Protein AF-A0A7S3UW12-F1 (afdb_monomer)

Structure (mmCIF, N/CA/C/O backbone):
data_AF-A0A7S3UW12-F1
#
_entry.id   AF-A0A7S3UW12-F1
#
loop_
_atom_site.group_PDB
_atom_site.id
_atom_site.type_symbol
_atom_site.label_atom_id
_atom_site.label_alt_id
_atom_site.label_comp_id
_atom_site.label_asym_id
_atom_site.label_entity_id
_atom_site.label_seq_id
_atom_site.pdbx_PDB_ins_code
_atom_site.Cartn_x
_atom_site.Cartn_y
_atom_site.Cartn_z
_atom_site.occupancy
_atom_site.B_iso_or_equiv
_atom_site.auth_seq_id
_atom_site.auth_comp_id
_atom_site.auth_asym_id
_atom_site.auth_atom_id
_atom_site.pdbx_PDB_model_num
ATOM 1 N N . GLY A 1 1 ? 36.133 -9.809 -24.811 1.00 42.53 1 GLY A N 1
ATOM 2 C CA . GLY A 1 1 ? 35.420 -9.015 -25.823 1.00 42.53 1 GLY A CA 1
ATOM 3 C C . GLY A 1 1 ? 34.680 -9.908 -26.794 1.00 42.53 1 GLY A C 1
ATOM 4 O O . GLY A 1 1 ? 35.172 -10.101 -27.887 1.00 42.53 1 GLY A O 1
ATOM 5 N N . ARG A 1 2 ? 33.533 -10.465 -26.384 1.00 48.28 2 ARG A N 1
ATOM 6 C CA . ARG A 1 2 ? 32.576 -11.161 -27.272 1.00 48.28 2 ARG A CA 1
ATOM 7 C C . ARG A 1 2 ? 31.128 -10.675 -27.101 1.00 48.28 2 ARG A C 1
ATOM 9 O O . ARG A 1 2 ? 30.309 -11.000 -27.936 1.00 48.28 2 ARG A O 1
ATOM 16 N N . GLY A 1 3 ? 30.831 -9.891 -26.055 1.00 45.75 3 GLY A N 1
ATOM 17 C CA . GLY A 1 3 ? 29.482 -9.360 -25.806 1.00 45.75 3 GLY A CA 1
ATOM 18 C C . GLY A 1 3 ? 29.145 -8.074 -26.568 1.00 45.75 3 GLY A C 1
ATOM 19 O O . GLY A 1 3 ? 27.979 -7.806 -26.794 1.00 45.75 3 GLY A O 1
ATOM 20 N N . GLY A 1 4 ? 30.145 -7.304 -27.020 1.00 52.47 4 GLY A N 1
ATOM 21 C CA . GLY A 1 4 ? 29.897 -5.999 -27.652 1.00 52.47 4 GLY A CA 1
ATOM 22 C C . GLY A 1 4 ? 29.316 -6.063 -29.069 1.00 52.47 4 GLY A C 1
ATOM 23 O O . GLY A 1 4 ? 28.655 -5.121 -29.485 1.00 52.47 4 GLY A O 1
ATOM 24 N N . GLU A 1 5 ? 29.542 -7.153 -29.808 1.00 55.59 5 GLU A N 1
ATOM 25 C CA . GLU A 1 5 ? 29.021 -7.312 -31.178 1.00 55.59 5 GLU A CA 1
ATOM 26 C C . GLU A 1 5 ? 27.581 -7.856 -31.186 1.00 55.59 5 GLU A C 1
ATOM 28 O O . GLU A 1 5 ? 26.768 -7.402 -31.986 1.00 55.59 5 GLU A O 1
ATOM 33 N N . GLU A 1 6 ? 27.227 -8.756 -30.255 1.00 57.94 6 GLU A N 1
ATOM 34 C CA . GLU A 1 6 ? 25.835 -9.203 -30.059 1.00 57.94 6 GLU A CA 1
ATOM 35 C C . GLU A 1 6 ? 24.949 -8.084 -29.493 1.00 57.94 6 GLU A C 1
ATOM 37 O O . GLU A 1 6 ? 23.829 -7.893 -29.963 1.00 57.94 6 GLU A O 1
ATOM 42 N N . GLU A 1 7 ? 25.448 -7.305 -28.526 1.00 58.41 7 GLU A N 1
ATOM 43 C CA . GLU A 1 7 ? 24.714 -6.160 -27.969 1.00 58.41 7 GLU A CA 1
ATOM 44 C C . GLU A 1 7 ? 24.444 -5.077 -29.021 1.00 58.41 7 GLU A C 1
ATOM 46 O O . GLU A 1 7 ? 23.367 -4.482 -29.018 1.00 58.41 7 GLU A O 1
ATOM 51 N N . ALA A 1 8 ? 25.387 -4.845 -29.942 1.00 62.19 8 ALA A N 1
ATOM 52 C CA . ALA A 1 8 ? 25.225 -3.871 -31.017 1.00 62.19 8 ALA A CA 1
ATOM 53 C C . ALA A 1 8 ? 24.132 -4.283 -32.019 1.00 62.19 8 ALA A C 1
ATOM 55 O O . ALA A 1 8 ? 23.309 -3.447 -32.383 1.00 62.19 8 ALA A O 1
ATOM 56 N N . GLY A 1 9 ? 24.077 -5.565 -32.405 1.00 66.25 9 GLY A N 1
ATOM 57 C CA . GLY A 1 9 ? 23.065 -6.070 -33.341 1.00 66.25 9 GLY A CA 1
ATOM 58 C C . GLY A 1 9 ? 21.638 -6.011 -32.784 1.00 66.25 9 GLY A C 1
ATOM 59 O O . GLY A 1 9 ? 20.718 -5.604 -33.487 1.00 66.25 9 GLY A O 1
ATOM 60 N N . VAL A 1 10 ? 21.457 -6.336 -31.497 1.00 67.44 10 VAL A N 1
ATOM 61 C CA . VAL A 1 10 ? 20.150 -6.229 -30.817 1.00 67.44 10 VAL A CA 1
ATOM 62 C C . VAL A 1 10 ? 19.711 -4.771 -30.682 1.00 67.44 10 VAL A C 1
ATOM 64 O O . VAL A 1 10 ? 18.522 -4.467 -30.802 1.00 67.44 10 VAL A O 1
ATOM 67 N N . LEU A 1 11 ? 20.660 -3.860 -30.438 1.00 70.88 11 LEU A N 1
ATOM 68 C CA . LEU A 1 11 ? 20.359 -2.435 -30.393 1.00 70.88 11 LEU A CA 1
ATOM 69 C C . LEU A 1 11 ? 19.885 -1.938 -31.757 1.00 70.88 11 LEU A C 1
ATOM 71 O O . LEU A 1 11 ? 18.900 -1.217 -31.811 1.00 70.88 11 LEU A O 1
ATOM 75 N N . GLU A 1 12 ? 20.568 -2.320 -32.836 1.00 73.31 12 GLU A N 1
ATOM 76 C CA . GLU A 1 12 ? 20.255 -1.871 -34.194 1.00 73.31 12 GLU A CA 1
ATOM 77 C C .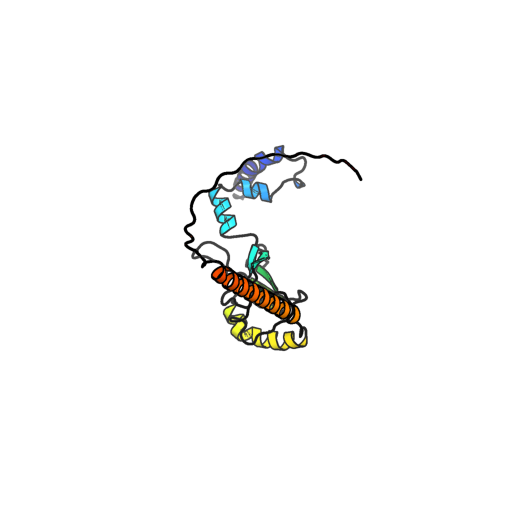 GLU A 1 12 ? 18.865 -2.358 -34.630 1.00 73.31 12 GLU A C 1
ATOM 79 O O . GLU A 1 12 ? 18.018 -1.536 -34.971 1.00 73.31 12 GLU A O 1
ATOM 84 N N . GLU A 1 13 ? 18.565 -3.651 -34.464 1.00 75.88 13 GLU A N 1
ATOM 85 C CA . GLU A 1 13 ? 17.272 -4.246 -34.840 1.00 75.88 13 GLU A CA 1
ATOM 86 C C . GLU A 1 13 ? 16.077 -3.626 -34.092 1.00 75.88 13 GLU A C 1
ATOM 88 O O . GLU A 1 13 ? 14.988 -3.461 -34.649 1.00 75.88 13 GLU A O 1
ATOM 93 N N . TRP A 1 14 ? 16.265 -3.251 -32.826 1.00 77.94 14 TRP A N 1
ATOM 94 C CA . TRP A 1 14 ? 15.184 -2.713 -32.004 1.00 77.94 14 TRP A CA 1
ATOM 95 C C . TRP A 1 14 ? 15.072 -1.185 -32.036 1.00 77.94 14 TRP A C 1
ATOM 97 O O . TRP A 1 14 ? 13.973 -0.648 -31.893 1.00 77.94 14 TRP A O 1
ATOM 107 N N . LEU A 1 15 ? 16.184 -0.471 -32.217 1.00 81.75 15 LEU A N 1
ATOM 108 C CA . LEU A 1 15 ? 16.232 0.992 -32.221 1.00 81.75 15 LEU A CA 1
ATO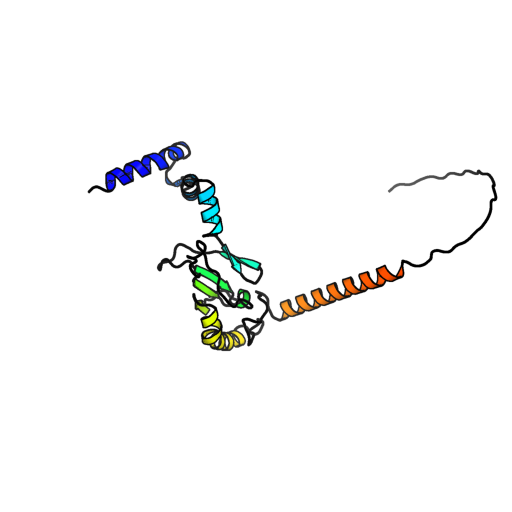M 109 C C . LEU A 1 15 ? 15.913 1.574 -33.603 1.00 81.75 15 LEU A C 1
ATOM 111 O O . LEU A 1 15 ? 15.241 2.604 -33.680 1.00 81.75 15 LEU A O 1
ATOM 115 N N . GLU A 1 16 ? 16.356 0.923 -34.684 1.00 82.44 16 GLU A N 1
ATOM 116 C CA . GLU A 1 16 ? 16.214 1.404 -36.067 1.00 82.44 16 GLU A CA 1
ATOM 117 C C . GLU A 1 16 ? 14.771 1.805 -36.442 1.00 82.44 16 GLU A C 1
ATOM 119 O O . GLU A 1 16 ? 14.597 2.910 -36.973 1.00 82.44 16 GLU A O 1
ATOM 124 N N . PRO A 1 17 ? 13.713 1.037 -36.088 1.00 83.94 17 PRO A N 1
ATOM 125 C CA . PRO A 1 17 ? 12.330 1.414 -36.395 1.00 83.94 17 PRO A CA 1
ATOM 126 C C . PRO A 1 17 ? 11.880 2.740 -35.764 1.00 83.94 17 PRO A C 1
ATOM 128 O O . PRO A 1 17 ? 10.952 3.382 -36.259 1.00 83.94 17 PRO A O 1
ATOM 131 N N . TRP A 1 18 ? 12.528 3.164 -34.678 1.00 83.62 18 TRP A N 1
ATOM 132 C CA . TRP A 1 18 ? 12.151 4.351 -33.910 1.00 83.62 18 TRP A CA 1
ATOM 133 C C . TRP A 1 18 ? 12.977 5.581 -34.280 1.00 83.62 18 TRP A C 1
ATOM 135 O O . TRP A 1 18 ? 12.477 6.701 -34.164 1.00 83.62 18 TRP A O 1
ATOM 145 N N . LEU A 1 19 ? 14.197 5.407 -34.800 1.00 84.88 19 LEU A N 1
ATOM 146 C CA . LEU A 1 19 ? 15.073 6.523 -35.184 1.00 84.88 19 LEU A CA 1
ATOM 147 C C . LEU A 1 19 ? 14.463 7.416 -36.269 1.00 84.88 19 LEU A C 1
ATOM 149 O O . LEU A 1 19 ? 14.648 8.630 -36.233 1.00 84.88 19 LEU A O 1
ATOM 153 N N . GLY A 1 20 ? 13.682 6.849 -37.194 1.00 83.75 20 GLY A N 1
ATOM 154 C CA . GLY A 1 20 ? 12.977 7.619 -38.226 1.00 83.75 20 GLY A CA 1
ATOM 155 C C . GLY A 1 20 ? 11.837 8.501 -37.697 1.00 83.75 20 GLY A C 1
ATOM 156 O O . GLY A 1 20 ? 11.331 9.346 -38.435 1.00 83.75 20 GLY A O 1
ATOM 157 N N . THR A 1 21 ? 11.421 8.321 -36.439 1.00 83.56 21 THR A N 1
ATOM 158 C CA . THR A 1 21 ? 10.274 9.029 -35.843 1.00 83.56 21 THR A CA 1
ATOM 159 C C . THR A 1 21 ? 10.670 10.280 -35.053 1.00 83.56 21 THR A C 1
ATOM 161 O O . THR A 1 21 ? 9.808 11.102 -34.737 1.00 83.56 21 THR A O 1
ATOM 164 N N . VAL A 1 22 ? 11.964 10.467 -34.770 1.00 87.94 22 VAL A N 1
ATOM 165 C CA . VAL A 1 22 ? 12.480 11.522 -33.886 1.00 87.94 22 VAL A CA 1
ATOM 166 C C . VAL A 1 22 ? 13.574 12.357 -34.550 1.00 87.94 22 VAL A C 1
ATOM 168 O O . VAL A 1 22 ? 14.219 11.932 -35.502 1.00 87.94 22 VAL A O 1
ATOM 171 N N . LYS A 1 23 ? 13.793 13.580 -34.047 1.00 86.56 23 LYS A N 1
ATOM 172 C CA . LYS A 1 23 ? 14.859 14.480 -34.531 1.00 86.56 23 LYS A CA 1
ATOM 173 C C . LYS A 1 23 ? 16.118 14.425 -33.668 1.00 86.56 23 LYS A C 1
ATOM 175 O O . LYS A 1 23 ? 17.198 14.746 -34.159 1.00 86.56 23 LYS A O 1
ATOM 180 N N . ALA A 1 24 ? 15.985 14.023 -32.406 1.00 87.50 24 ALA A N 1
ATOM 181 C CA . ALA A 1 24 ? 17.090 13.790 -31.489 1.00 87.50 24 ALA A CA 1
ATOM 182 C C . ALA A 1 24 ? 16.854 12.517 -30.661 1.00 87.50 24 ALA A C 1
ATOM 184 O O . ALA A 1 24 ? 15.720 12.164 -30.356 1.00 87.50 24 ALA A O 1
ATOM 185 N N . LEU A 1 25 ? 17.938 11.859 -30.230 1.00 85.31 25 LEU A N 1
ATOM 186 C CA . LEU A 1 25 ? 17.881 10.673 -29.357 1.00 85.31 25 LEU A CA 1
ATOM 187 C C . LEU A 1 25 ? 17.144 10.932 -28.034 1.00 85.31 25 LEU A C 1
ATOM 189 O O . LEU A 1 25 ? 16.511 10.032 -27.496 1.00 85.31 25 LEU A O 1
ATOM 193 N N . ALA A 1 26 ? 17.214 12.159 -27.515 1.00 87.50 26 ALA A N 1
ATOM 194 C CA . ALA A 1 26 ? 16.517 12.548 -26.291 1.00 87.50 26 ALA A CA 1
ATOM 195 C C . ALA A 1 26 ? 14.984 12.578 -26.445 1.00 87.50 26 ALA A C 1
ATOM 197 O O . ALA A 1 26 ? 14.285 12.572 -25.435 1.00 87.50 26 ALA A O 1
ATOM 198 N N . ASP A 1 27 ? 14.474 12.599 -27.681 1.00 87.94 27 ASP A N 1
ATOM 199 C CA . ASP A 1 27 ? 13.037 12.623 -27.971 1.00 87.94 27 ASP A CA 1
ATOM 200 C C . ASP A 1 27 ? 12.429 11.208 -28.045 1.00 87.94 27 ASP A C 1
ATOM 202 O O . ASP A 1 27 ? 11.228 11.070 -28.271 1.00 87.94 27 ASP A O 1
ATOM 206 N N . LEU A 1 28 ? 13.238 10.152 -27.887 1.00 88.06 28 LEU A N 1
ATOM 207 C CA . LEU A 1 28 ? 12.760 8.770 -27.923 1.00 88.06 28 LEU A CA 1
ATOM 208 C C . LEU A 1 28 ? 11.876 8.459 -26.707 1.00 88.06 28 LEU A C 1
ATOM 210 O O . LEU A 1 28 ? 12.303 8.582 -25.555 1.00 88.06 28 LEU A O 1
ATOM 214 N N . ASP A 1 29 ? 10.663 7.971 -26.968 1.00 87.50 29 ASP A N 1
ATOM 215 C CA . ASP A 1 29 ? 9.777 7.424 -25.939 1.00 87.50 29 ASP A CA 1
ATOM 216 C C . ASP A 1 29 ? 10.221 6.000 -25.580 1.00 87.50 29 ASP A C 1
ATOM 218 O O . ASP A 1 29 ? 9.692 5.003 -26.073 1.00 87.50 29 ASP A O 1
ATOM 222 N N . ILE A 1 30 ? 11.247 5.910 -24.730 1.00 86.06 30 ILE A N 1
ATOM 223 C CA . ILE A 1 30 ? 11.802 4.629 -24.286 1.00 86.06 30 ILE A CA 1
ATOM 224 C C . ILE A 1 30 ? 10.717 3.712 -23.689 1.00 86.06 30 ILE A C 1
ATOM 226 O O . ILE A 1 30 ? 10.688 2.543 -24.067 1.00 86.06 30 ILE A O 1
ATOM 230 N N . PRO A 1 31 ? 9.804 4.167 -22.804 1.00 85.31 31 PRO A N 1
ATOM 231 C CA . PRO A 1 31 ? 8.704 3.327 -22.331 1.00 85.31 31 PRO A CA 1
ATOM 232 C C . PRO A 1 31 ? 7.875 2.687 -23.450 1.00 85.31 31 PRO A C 1
ATOM 234 O O . PRO A 1 31 ? 7.600 1.487 -23.376 1.00 85.31 31 PRO A O 1
ATOM 23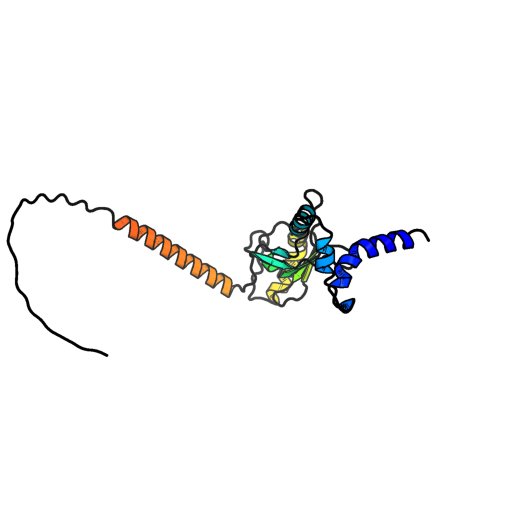7 N N . GLU A 1 32 ? 7.502 3.451 -24.477 1.00 84.94 32 GLU A N 1
ATOM 238 C CA . GLU A 1 32 ? 6.709 2.927 -25.591 1.00 84.94 32 GLU A CA 1
ATOM 239 C C . GLU A 1 32 ? 7.529 1.992 -26.493 1.00 84.94 32 GLU A C 1
ATOM 241 O O . GLU A 1 32 ? 7.030 0.955 -26.927 1.00 84.94 32 GLU A O 1
ATOM 246 N N . MET A 1 33 ? 8.820 2.272 -26.683 1.00 86.62 33 MET A N 1
ATOM 247 C CA . MET A 1 33 ? 9.747 1.364 -27.370 1.00 86.62 33 MET A CA 1
ATOM 248 C C . MET A 1 33 ? 9.885 0.017 -26.654 1.00 86.62 33 MET A C 1
ATOM 250 O O . MET A 1 33 ? 9.802 -1.044 -27.280 1.00 86.62 33 MET A O 1
ATOM 254 N N . LEU A 1 34 ? 10.061 0.062 -25.328 1.00 85.31 34 LEU A N 1
ATOM 255 C CA . LEU A 1 34 ? 10.132 -1.115 -24.463 1.00 85.31 34 LEU A CA 1
ATOM 256 C C . LEU A 1 34 ? 8.838 -1.927 -24.530 1.00 85.31 34 LEU A C 1
ATOM 258 O O . LEU A 1 34 ? 8.860 -3.152 -24.627 1.00 85.31 34 LEU A O 1
ATOM 262 N N . ALA A 1 35 ? 7.706 -1.232 -24.505 1.00 84.19 35 ALA A N 1
ATOM 263 C CA . ALA A 1 35 ? 6.390 -1.825 -24.652 1.00 84.19 35 ALA A CA 1
ATOM 264 C C . ALA A 1 35 ? 6.173 -2.472 -26.026 1.00 84.19 35 ALA A C 1
ATOM 266 O O . ALA A 1 35 ? 5.599 -3.559 -26.086 1.00 84.19 35 ALA A O 1
ATOM 267 N N . GLY A 1 36 ? 6.620 -1.825 -27.105 1.00 83.94 36 GLY A N 1
ATOM 268 C CA . GLY A 1 36 ? 6.479 -2.303 -28.480 1.00 83.94 36 GLY A CA 1
ATOM 269 C C . GLY A 1 36 ? 7.279 -3.573 -28.781 1.00 83.94 36 GLY A C 1
ATOM 270 O O . GLY A 1 36 ? 6.908 -4.322 -29.680 1.00 83.94 36 GLY A O 1
ATOM 271 N N . ALA A 1 37 ? 8.323 -3.863 -27.998 1.00 85.75 37 ALA A N 1
ATOM 272 C CA . ALA A 1 37 ? 9.062 -5.126 -28.081 1.00 85.75 37 ALA A CA 1
ATOM 273 C C . ALA A 1 37 ? 8.297 -6.331 -27.520 1.00 85.75 37 ALA A C 1
ATOM 275 O O . ALA A 1 37 ? 8.676 -7.477 -27.761 1.00 85.75 37 ALA A O 1
ATOM 276 N N . LEU A 1 38 ? 7.250 -6.094 -26.728 1.00 87.75 38 LEU A N 1
ATOM 277 C CA . LEU A 1 38 ? 6.480 -7.157 -26.101 1.00 87.75 38 LEU A CA 1
ATOM 278 C C . LEU A 1 38 ? 5.344 -7.604 -27.019 1.00 87.75 38 LEU A C 1
ATOM 280 O O . LEU A 1 38 ? 4.557 -6.800 -27.518 1.00 87.75 38 LEU A O 1
ATOM 284 N N . LEU A 1 39 ? 5.172 -8.919 -27.148 1.00 91.25 39 LEU A N 1
ATOM 285 C CA . LEU A 1 39 ? 3.967 -9.483 -27.746 1.00 91.25 39 LEU A CA 1
ATOM 286 C C . LEU A 1 39 ? 2.728 -9.061 -26.929 1.00 91.25 39 LEU A C 1
ATOM 288 O O . LEU A 1 39 ? 2.818 -8.922 -25.703 1.00 91.25 39 LEU A O 1
ATOM 292 N N . PRO A 1 40 ? 1.534 -8.945 -27.543 1.00 89.88 40 PRO A N 1
ATOM 293 C CA . PRO A 1 40 ? 0.324 -8.520 -26.835 1.00 89.88 40 PRO A CA 1
ATOM 294 C C . PRO A 1 40 ? 0.016 -9.327 -25.561 1.00 89.88 40 PRO A C 1
ATOM 296 O O . PRO A 1 40 ? -0.446 -8.768 -24.565 1.00 89.88 40 PRO A O 1
ATOM 299 N N . ASP A 1 41 ? 0.297 -10.634 -25.560 1.00 93.00 41 ASP A N 1
ATOM 300 C CA . ASP A 1 41 ? 0.161 -11.488 -24.373 1.00 93.00 41 ASP A CA 1
ATOM 301 C C . ASP A 1 41 ? 1.195 -11.183 -23.286 1.00 93.00 41 ASP A C 1
ATOM 303 O O . ASP A 1 41 ? 0.854 -11.171 -22.102 1.00 93.00 41 ASP A O 1
ATOM 307 N N . GLN A 1 42 ? 2.442 -10.896 -23.667 1.00 92.88 42 GLN A N 1
ATOM 308 C CA . GLN A 1 42 ? 3.498 -10.508 -22.729 1.00 92.88 42 GLN A CA 1
ATOM 309 C C . GLN A 1 42 ? 3.174 -9.164 -22.078 1.00 92.88 42 GLN A C 1
ATOM 311 O O . GLN A 1 42 ? 3.321 -9.029 -20.865 1.00 92.88 42 GLN A O 1
ATOM 316 N N . ARG A 1 43 ? 2.648 -8.205 -22.849 1.00 91.38 43 ARG A N 1
ATOM 317 C CA . ARG A 1 43 ? 2.208 -6.911 -22.320 1.00 91.38 43 ARG A CA 1
ATOM 318 C C . ARG A 1 43 ? 1.070 -7.067 -21.312 1.00 91.38 43 ARG A C 1
ATOM 320 O O . ARG A 1 43 ? 1.188 -6.598 -20.185 1.00 91.38 43 ARG A O 1
ATOM 327 N N . ARG A 1 44 ? 0.012 -7.811 -21.664 1.00 92.19 44 ARG A N 1
ATOM 328 C CA . ARG A 1 44 ? -1.099 -8.108 -20.735 1.00 92.19 44 ARG A CA 1
ATOM 329 C C . ARG A 1 44 ? -0.623 -8.809 -19.468 1.00 92.19 44 ARG A C 1
ATOM 331 O O . ARG A 1 44 ? -1.132 -8.549 -18.379 1.00 92.19 44 ARG A O 1
ATOM 338 N N . ARG A 1 45 ? 0.331 -9.729 -19.613 1.00 93.62 45 ARG A N 1
ATOM 339 C CA . ARG A 1 45 ? 0.928 -10.444 -18.491 1.00 93.62 45 ARG A CA 1
ATOM 340 C C . ARG A 1 45 ? 1.697 -9.493 -17.574 1.00 93.62 45 ARG A C 1
ATOM 342 O O . ARG A 1 45 ? 1.482 -9.553 -16.368 1.00 93.62 45 ARG A O 1
ATOM 349 N N . LEU A 1 46 ? 2.527 -8.615 -18.136 1.00 92.38 46 LEU A N 1
ATOM 350 C CA . LEU A 1 46 ? 3.275 -7.600 -17.396 1.00 92.38 46 LEU A CA 1
ATOM 351 C C . LEU A 1 46 ? 2.332 -6.668 -16.630 1.00 92.38 46 LEU A C 1
ATOM 353 O O . LEU A 1 46 ? 2.495 -6.507 -15.427 1.00 92.38 46 LEU A O 1
ATOM 357 N N . ASP A 1 47 ? 1.303 -6.137 -17.292 1.00 91.62 47 ASP A N 1
ATOM 358 C CA . ASP A 1 47 ? 0.347 -5.213 -16.672 1.00 91.62 47 ASP A CA 1
ATOM 359 C C . ASP A 1 47 ? -0.420 -5.865 -15.504 1.00 91.62 47 ASP A C 1
ATOM 361 O O . ASP A 1 47 ? -0.762 -5.201 -14.523 1.00 91.62 47 ASP A O 1
ATOM 365 N N . ARG A 1 48 ? -0.685 -7.176 -15.596 1.00 93.62 48 ARG A N 1
ATOM 366 C CA . ARG A 1 48 ? -1.359 -7.954 -14.548 1.00 93.62 48 ARG A CA 1
ATOM 367 C C . ARG A 1 48 ? -0.430 -8.316 -13.391 1.00 93.62 48 ARG A C 1
ATOM 369 O O . ARG A 1 48 ? -0.842 -8.229 -12.239 1.00 93.62 48 ARG A O 1
ATOM 376 N N . GLU A 1 49 ? 0.771 -8.801 -13.692 1.00 94.81 49 GLU A N 1
ATOM 377 C CA . GLU A 1 49 ? 1.704 -9.344 -12.695 1.00 94.81 49 GLU A CA 1
ATOM 378 C C . GLU A 1 49 ? 2.508 -8.233 -12.013 1.00 94.81 49 GLU A C 1
ATOM 380 O O . GLU A 1 49 ? 2.762 -8.312 -10.815 1.00 94.81 49 GLU A O 1
ATOM 385 N N . PHE A 1 50 ? 2.839 -7.163 -12.733 1.00 94.94 50 PHE A N 1
ATOM 386 C CA . PHE A 1 50 ? 3.627 -6.032 -12.245 1.00 94.94 50 PHE A CA 1
ATOM 387 C C . PHE A 1 50 ? 2.887 -4.710 -12.494 1.00 94.94 50 PHE A C 1
ATOM 389 O O . PHE A 1 50 ? 3.353 -3.850 -13.245 1.00 94.94 50 PHE A O 1
ATOM 396 N N . PRO A 1 51 ? 1.716 -4.513 -11.862 1.00 95.12 51 PRO A N 1
ATOM 397 C CA . PRO A 1 51 ? 0.910 -3.328 -12.096 1.00 95.12 51 PRO A CA 1
ATOM 398 C C . PRO A 1 51 ? 1.619 -2.062 -11.583 1.00 95.12 51 PRO A C 1
ATOM 400 O O . PRO A 1 51 ? 2.312 -2.100 -10.562 1.00 95.12 51 PRO A O 1
ATOM 403 N N . PRO A 1 52 ? 1.387 -0.890 -12.197 1.00 95.19 52 PRO A N 1
ATOM 404 C CA . PRO A 1 52 ? 1.974 0.375 -11.739 1.00 95.19 52 PRO A CA 1
ATOM 405 C C . PRO A 1 52 ? 1.428 0.834 -10.375 1.00 95.19 52 PRO A C 1
ATOM 407 O O . PRO A 1 52 ? 1.996 1.711 -9.726 1.00 95.19 52 PRO A O 1
ATOM 410 N N . SER A 1 53 ? 0.300 0.271 -9.932 1.00 96.69 53 SER A N 1
ATOM 411 C CA . SER A 1 53 ? -0.297 0.537 -8.623 1.00 96.69 53 SER A CA 1
ATOM 412 C C . SER A 1 53 ? -1.025 -0.689 -8.086 1.00 96.69 53 SER A C 1
ATOM 414 O O . SER A 1 53 ? -1.593 -1.460 -8.859 1.00 96.69 53 SER A O 1
ATOM 416 N N . VAL A 1 54 ? -1.070 -0.819 -6.763 1.00 95.69 54 VAL A N 1
ATOM 417 C CA . VAL A 1 54 ? -1.893 -1.807 -6.054 1.00 95.69 54 VAL A CA 1
ATOM 418 C C . VAL A 1 54 ? -3.072 -1.129 -5.369 1.00 95.69 54 VAL A C 1
ATOM 420 O O . VAL A 1 54 ? -3.008 0.053 -5.028 1.00 95.69 54 VAL A O 1
ATOM 423 N N . ALA A 1 55 ? -4.161 -1.865 -5.171 1.00 94.88 55 ALA A N 1
ATOM 424 C CA . ALA A 1 55 ? -5.283 -1.381 -4.380 1.00 94.88 55 ALA A CA 1
ATOM 425 C C . ALA A 1 55 ? -4.971 -1.541 -2.886 1.00 94.88 55 ALA A C 1
ATOM 427 O O . ALA A 1 55 ? -4.616 -2.627 -2.430 1.00 94.88 55 ALA A O 1
ATOM 428 N N . ALA A 1 56 ? -5.112 -0.460 -2.127 1.00 95.38 56 ALA A N 1
ATOM 429 C CA . ALA A 1 56 ? -5.209 -0.526 -0.680 1.00 95.38 56 ALA A CA 1
ATOM 430 C C . ALA A 1 56 ? -6.641 -0.923 -0.264 1.00 95.38 56 ALA A C 1
ATOM 432 O O . ALA A 1 56 ? -7.584 -0.691 -1.028 1.00 95.38 56 ALA A O 1
ATOM 433 N N . PRO A 1 57 ? -6.828 -1.482 0.944 1.00 95.31 57 PRO A N 1
ATOM 434 C CA . PRO A 1 57 ? -8.149 -1.859 1.456 1.00 95.31 57 PRO A CA 1
ATOM 435 C C . PRO A 1 57 ? -9.180 -0.722 1.484 1.00 95.31 57 PRO A C 1
ATOM 437 O O . PRO A 1 57 ? -10.374 -0.981 1.376 1.00 95.31 57 PRO A O 1
ATOM 440 N N . ASP A 1 58 ? -8.743 0.541 1.561 1.00 93.19 58 ASP A N 1
ATOM 441 C CA . ASP A 1 58 ? -9.620 1.717 1.443 1.00 93.19 58 ASP A CA 1
ATOM 442 C C . ASP A 1 58 ? -10.081 2.014 -0.001 1.00 93.19 58 ASP A C 1
ATOM 444 O O . ASP A 1 58 ? -10.632 3.080 -0.272 1.00 93.19 58 ASP A O 1
ATOM 448 N N . GLY A 1 59 ? -9.823 1.104 -0.946 1.00 93.12 59 GLY A N 1
ATOM 449 C CA . GLY A 1 59 ? -10.176 1.218 -2.363 1.00 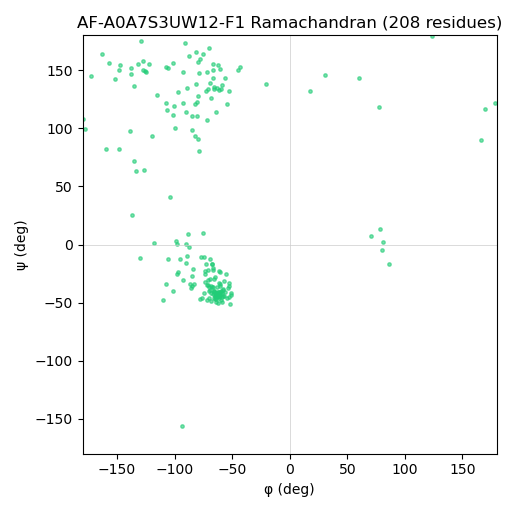93.12 59 GLY A CA 1
ATOM 450 C C . GLY A 1 59 ? -9.205 2.066 -3.181 1.00 93.12 59 GLY A C 1
ATOM 451 O O . GLY A 1 59 ? -9.406 2.286 -4.376 1.00 93.12 59 GLY A O 1
ATOM 452 N N . ALA A 1 60 ? -8.142 2.570 -2.566 1.00 93.69 60 ALA A N 1
ATOM 453 C CA . ALA A 1 60 ? -7.296 3.537 -3.223 1.00 93.69 60 ALA A CA 1
ATOM 454 C C . ALA A 1 60 ? -6.120 2.920 -3.960 1.00 93.69 60 ALA A C 1
ATOM 456 O O . ALA A 1 60 ? -5.530 1.940 -3.519 1.00 93.69 60 ALA A O 1
ATOM 457 N N . ARG A 1 61 ? -5.712 3.566 -5.050 1.00 96.19 61 ARG A N 1
ATOM 458 C CA . ARG A 1 61 ? -4.543 3.139 -5.816 1.00 96.19 61 ARG A CA 1
ATOM 459 C C . ARG A 1 61 ? -3.273 3.673 -5.167 1.00 96.19 61 ARG A C 1
ATOM 461 O O . ARG A 1 61 ? -3.112 4.882 -5.008 1.00 96.19 61 ARG A O 1
ATOM 468 N N . VAL A 1 62 ? -2.386 2.763 -4.794 1.00 96.12 62 VAL A N 1
ATOM 469 C CA . VAL A 1 62 ? -1.074 3.050 -4.223 1.00 96.12 62 VAL A CA 1
ATOM 470 C C . VAL A 1 62 ? -0.020 2.750 -5.287 1.00 96.12 62 VAL A C 1
ATOM 472 O O . VAL A 1 62 ? 0.093 1.593 -5.695 1.00 96.12 62 VAL A O 1
ATOM 475 N N . PRO A 1 63 ? 0.734 3.756 -5.767 1.00 96.81 63 PRO A N 1
ATOM 476 C CA . PRO A 1 63 ? 1.791 3.542 -6.748 1.00 96.81 63 PRO A CA 1
ATOM 477 C C . PRO A 1 63 ? 2.852 2.565 -6.238 1.00 96.81 63 PRO A C 1
ATOM 479 O O . PRO A 1 63 ? 3.292 2.667 -5.089 1.00 96.81 63 PRO A O 1
ATOM 482 N N . VAL A 1 64 ? 3.278 1.652 -7.110 1.00 97.06 64 VAL A N 1
ATOM 483 C CA . VAL A 1 64 ? 4.377 0.723 -6.842 1.00 97.06 64 VAL A CA 1
ATOM 484 C C . VAL A 1 64 ? 5.654 1.285 -7.448 1.00 97.06 64 VAL A C 1
ATOM 486 O O . VAL A 1 64 ? 5.692 1.690 -8.608 1.00 97.06 64 VAL A O 1
ATOM 489 N N . ARG A 1 65 ? 6.721 1.301 -6.656 1.00 95.62 65 ARG A N 1
ATOM 490 C CA . ARG A 1 65 ? 8.070 1.630 -7.098 1.00 95.62 65 ARG A CA 1
ATOM 491 C C . ARG A 1 65 ? 8.857 0.340 -7.263 1.00 95.62 65 ARG A C 1
ATOM 493 O O . ARG A 1 65 ? 9.177 -0.305 -6.271 1.00 95.62 65 ARG A O 1
ATOM 500 N N . TYR A 1 66 ? 9.175 0.000 -8.506 1.00 93.19 66 TYR A N 1
ATOM 501 C CA . TYR A 1 66 ? 9.975 -1.181 -8.841 1.00 93.19 66 TYR A CA 1
ATOM 502 C C . TYR A 1 66 ? 11.483 -0.910 -8.801 1.00 93.19 66 TYR A C 1
ATOM 504 O O . TYR A 1 66 ? 12.249 -1.778 -8.404 1.00 93.19 66 TYR A O 1
ATOM 512 N N . ALA A 1 67 ? 11.910 0.304 -9.161 1.00 87.81 67 ALA A N 1
ATOM 513 C CA . ALA A 1 67 ? 13.307 0.718 -9.069 1.00 87.81 67 ALA A CA 1
ATOM 514 C C . ALA A 1 67 ? 13.652 1.116 -7.624 1.00 87.81 67 ALA A C 1
ATOM 516 O O . ALA A 1 67 ? 13.458 2.264 -7.209 1.00 87.81 67 ALA A O 1
ATOM 517 N N . THR A 1 68 ? 14.124 0.150 -6.844 1.00 84.94 68 THR A N 1
ATOM 518 C CA . THR A 1 68 ? 14.596 0.329 -5.466 1.00 84.94 68 THR A CA 1
ATOM 519 C C . THR A 1 68 ? 16.045 -0.136 -5.339 1.00 84.94 68 THR A C 1
ATOM 521 O O . THR A 1 68 ? 16.522 -0.941 -6.136 1.00 84.94 68 THR A O 1
ATOM 524 N N . ALA A 1 69 ? 16.772 0.401 -4.356 1.00 83.12 69 ALA A N 1
ATOM 525 C CA . ALA A 1 69 ? 18.200 0.115 -4.181 1.00 83.12 69 ALA A CA 1
ATOM 526 C C . ALA A 1 69 ? 18.481 -1.357 -3.829 1.00 83.12 69 ALA A C 1
ATOM 528 O O . ALA A 1 69 ? 19.542 -1.880 -4.147 1.00 83.12 69 ALA A O 1
ATOM 529 N N . ASP A 1 70 ? 17.524 -2.014 -3.179 1.00 84.69 70 ASP A N 1
ATOM 530 C CA . ASP A 1 70 ? 17.558 -3.409 -2.746 1.00 84.69 70 ASP A CA 1
ATOM 531 C C . ASP A 1 70 ? 16.828 -4.359 -3.714 1.00 84.69 70 ASP A C 1
ATOM 533 O O . ASP A 1 70 ? 16.754 -5.561 -3.459 1.00 84.69 70 ASP A O 1
ATOM 537 N N . GLY A 1 71 ? 16.274 -3.837 -4.816 1.00 86.44 71 GLY A N 1
ATOM 538 C CA . GLY A 1 71 ? 15.521 -4.610 -5.808 1.00 86.44 71 GLY A CA 1
ATOM 539 C C . GLY A 1 71 ? 14.157 -5.112 -5.321 1.00 86.44 71 GLY A C 1
ATOM 540 O O . GLY A 1 71 ? 13.505 -5.892 -6.016 1.00 86.44 71 GLY A O 1
ATOM 541 N N . VAL A 1 72 ? 13.706 -4.688 -4.136 1.00 90.88 72 VAL A N 1
ATOM 542 C CA . VAL A 1 72 ? 12.398 -5.058 -3.587 1.00 90.88 72 VAL A CA 1
ATOM 543 C C . VAL A 1 72 ? 11.362 -4.006 -3.980 1.00 90.88 72 VAL A C 1
ATOM 545 O O . VAL A 1 72 ? 11.521 -2.840 -3.612 1.00 90.88 72 VAL A O 1
ATOM 548 N N . PRO A 1 73 ? 10.270 -4.371 -4.672 1.00 95.62 73 PRO A N 1
ATOM 549 C CA . PRO A 1 73 ? 9.242 -3.409 -5.034 1.00 95.62 73 PRO A CA 1
ATOM 550 C C . PRO A 1 73 ? 8.576 -2.830 -3.780 1.00 95.62 73 PRO A C 1
ATOM 552 O O . PRO A 1 73 ? 8.230 -3.554 -2.844 1.00 95.62 73 PRO A O 1
ATOM 555 N N . ALA A 1 74 ? 8.393 -1.512 -3.759 1.00 96.62 74 ALA A N 1
ATOM 556 C CA . ALA A 1 74 ? 7.932 -0.782 -2.585 1.00 96.62 74 ALA A CA 1
ATOM 557 C C . ALA A 1 74 ? 6.695 0.068 -2.880 1.00 96.62 74 ALA A C 1
ATOM 559 O O . ALA A 1 74 ? 6.522 0.592 -3.979 1.00 96.62 74 ALA A O 1
ATOM 560 N N . ALA A 1 75 ? 5.848 0.255 -1.874 1.00 96.69 75 ALA A N 1
ATOM 561 C CA . ALA A 1 75 ? 4.659 1.091 -1.956 1.00 96.69 75 ALA A CA 1
ATOM 562 C C . ALA A 1 75 ? 4.546 1.967 -0.706 1.00 96.69 75 ALA A C 1
ATOM 564 O O . ALA A 1 75 ? 4.762 1.509 0.415 1.00 96.69 75 ALA A O 1
ATOM 565 N N . ARG A 1 76 ? 4.204 3.245 -0.899 1.00 97.06 76 ARG A N 1
ATOM 566 C CA . ARG A 1 76 ? 4.064 4.219 0.194 1.00 97.06 76 ARG A CA 1
ATOM 567 C C . ARG A 1 76 ? 2.596 4.532 0.407 1.00 97.06 76 ARG A C 1
ATOM 569 O O . ARG A 1 76 ? 1.932 5.015 -0.508 1.00 97.06 76 ARG A O 1
ATOM 576 N N . ALA A 1 77 ? 2.096 4.303 1.611 1.00 96.88 77 ALA A N 1
ATOM 577 C CA . ALA A 1 77 ? 0.690 4.514 1.926 1.00 96.88 77 ALA A CA 1
ATOM 578 C C . ALA A 1 77 ? 0.513 4.953 3.372 1.00 96.88 77 ALA A C 1
ATOM 580 O O . ALA A 1 77 ? 1.325 4.632 4.236 1.00 96.88 77 ALA A O 1
ATOM 581 N N . LYS A 1 78 ? -0.578 5.664 3.662 1.00 97.56 78 LYS A N 1
ATOM 582 C CA . LYS A 1 78 ? -0.922 5.954 5.056 1.00 97.56 78 LYS A CA 1
ATOM 583 C C . LYS A 1 78 ? -1.263 4.644 5.755 1.00 97.56 78 LYS A C 1
ATOM 585 O O . LYS A 1 78 ? -2.036 3.855 5.219 1.00 97.56 78 LYS A O 1
ATOM 590 N N . LEU A 1 79 ? -0.752 4.459 6.970 1.00 97.81 79 LEU A N 1
ATOM 591 C CA . LEU A 1 79 ? -0.968 3.249 7.769 1.00 97.81 79 LEU A CA 1
ATOM 592 C C . LEU A 1 79 ? -2.457 2.881 7.871 1.00 97.81 79 LEU A C 1
ATOM 594 O O . LEU A 1 79 ? -2.836 1.730 7.696 1.00 97.81 79 LEU A O 1
ATOM 598 N N . GLN A 1 80 ? -3.306 3.890 8.065 1.00 97.31 80 GLN A N 1
ATOM 599 C CA . GLN A 1 80 ? -4.754 3.753 8.255 1.00 97.31 80 GLN A CA 1
ATOM 600 C C . GLN A 1 80 ? -5.484 3.127 7.060 1.00 97.31 80 GLN A C 1
ATOM 602 O O . GLN A 1 80 ? -6.568 2.570 7.218 1.00 97.31 80 GLN A O 1
ATOM 607 N N . GLN A 1 81 ? -4.895 3.202 5.866 1.00 97.06 81 GLN A N 1
ATOM 608 C CA . GLN A 1 81 ? -5.459 2.581 4.671 1.00 97.06 81 GLN A CA 1
ATOM 609 C C . GLN A 1 81 ? -5.373 1.060 4.707 1.00 97.06 81 GLN A C 1
ATOM 611 O O . GLN A 1 81 ? -6.114 0.404 3.986 1.00 97.06 81 GLN A O 1
ATOM 616 N N . PHE A 1 82 ? -4.454 0.521 5.509 1.00 97.31 82 PHE A N 1
ATOM 617 C CA . PHE A 1 82 ? -4.208 -0.908 5.649 1.00 97.31 82 PHE A CA 1
ATOM 618 C C . PHE A 1 82 ? -4.888 -1.521 6.876 1.00 97.31 82 PHE A C 1
ATOM 620 O O . PHE A 1 82 ? -4.749 -2.721 7.096 1.00 97.31 82 PHE A O 1
ATOM 627 N N . PHE A 1 83 ? -5.661 -0.750 7.652 1.00 97.56 83 PHE A N 1
ATOM 628 C CA . PHE A 1 83 ? -6.568 -1.365 8.622 1.00 97.56 83 PHE A CA 1
ATOM 629 C C . PHE A 1 83 ? -7.516 -2.336 7.909 1.00 97.56 83 PHE A C 1
ATOM 631 O O . PHE A 1 83 ? -7.902 -2.109 6.763 1.00 97.56 83 PHE A O 1
ATOM 638 N N . GLY A 1 84 ? -7.840 -3.452 8.550 1.00 96.50 84 GLY A N 1
ATOM 639 C CA . GLY A 1 84 ? -8.637 -4.507 7.928 1.00 96.50 84 GLY A CA 1
ATOM 640 C C . GLY A 1 84 ? -7.819 -5.513 7.112 1.00 96.50 84 GLY A C 1
ATOM 641 O O . GLY A 1 84 ? -8.315 -6.595 6.805 1.00 96.50 84 GLY A O 1
ATOM 642 N N . ALA A 1 85 ? -6.569 -5.197 6.746 1.00 96.38 85 ALA A N 1
ATOM 643 C CA . ALA A 1 85 ? -5.722 -6.111 5.985 1.00 96.38 85 ALA A CA 1
ATOM 644 C C . ALA A 1 85 ? -4.905 -7.018 6.904 1.00 96.38 85 ALA A C 1
ATOM 646 O O . ALA A 1 85 ? -3.980 -6.569 7.581 1.00 96.38 85 ALA A O 1
ATOM 647 N N . ALA A 1 86 ? -5.196 -8.318 6.851 1.00 95.00 86 ALA A N 1
ATOM 648 C CA . ALA A 1 86 ? -4.374 -9.334 7.501 1.00 95.00 86 ALA A CA 1
ATOM 649 C C . ALA A 1 86 ? -3.013 -9.502 6.804 1.00 95.00 86 ALA A C 1
ATOM 651 O O . ALA A 1 86 ? -2.004 -9.698 7.468 1.00 95.00 86 ALA A O 1
ATOM 652 N N . VAL A 1 87 ? -2.979 -9.399 5.471 1.00 95.12 87 VAL A N 1
ATOM 653 C CA . VAL A 1 87 ? -1.775 -9.587 4.650 1.00 95.12 87 VAL A CA 1
ATOM 654 C C . VAL A 1 87 ? -1.508 -8.372 3.770 1.00 95.12 87 VAL A C 1
ATOM 656 O O . VAL A 1 87 ? -2.430 -7.676 3.343 1.00 95.12 87 VAL A O 1
ATOM 659 N N . GLY A 1 88 ? -0.227 -8.111 3.515 1.00 93.88 88 GLY A N 1
ATOM 660 C CA . GLY A 1 88 ? 0.202 -7.047 2.615 1.00 93.88 88 GLY A CA 1
ATOM 661 C C . GLY A 1 88 ? -0.007 -7.410 1.138 1.00 93.88 88 GLY A C 1
ATOM 662 O O . GLY A 1 88 ? -0.180 -8.583 0.799 1.00 93.88 88 GLY A O 1
ATOM 663 N N . PRO A 1 89 ? 0.030 -6.414 0.240 1.00 95.12 89 PRO A N 1
ATOM 664 C CA . PRO A 1 89 ? -0.033 -6.640 -1.192 1.00 95.12 89 PRO A CA 1
ATOM 665 C C . PRO A 1 89 ? 1.273 -7.262 -1.698 1.00 95.12 89 PRO A C 1
ATOM 667 O O . PRO A 1 89 ? 2.363 -6.973 -1.200 1.00 95.12 89 PRO A O 1
ATOM 670 N N . ALA A 1 90 ? 1.156 -8.081 -2.736 1.00 95.06 90 ALA A N 1
ATOM 671 C CA . ALA A 1 90 ? 2.274 -8.697 -3.434 1.00 95.06 90 ALA A CA 1
ATOM 672 C C . ALA A 1 90 ? 2.107 -8.513 -4.947 1.00 95.06 90 ALA A C 1
ATOM 674 O O . ALA A 1 90 ? 0.990 -8.338 -5.438 1.00 95.06 90 ALA A O 1
ATOM 675 N N . VAL A 1 91 ? 3.222 -8.547 -5.671 1.00 95.75 91 VAL A N 1
ATOM 676 C CA . VAL A 1 91 ? 3.284 -8.427 -7.136 1.00 95.75 91 VAL A CA 1
ATOM 677 C C . VAL A 1 91 ? 4.076 -9.594 -7.710 1.00 95.75 91 VAL A C 1
ATOM 679 O O . VAL A 1 91 ? 4.968 -10.117 -7.052 1.00 95.75 91 VAL A O 1
ATOM 682 N N . GLY A 1 92 ? 3.770 -10.013 -8.928 1.00 94.38 92 GLY A N 1
ATOM 683 C CA . GLY A 1 92 ? 4.451 -11.096 -9.629 1.00 94.38 92 GLY A CA 1
ATOM 684 C C . GLY A 1 92 ? 3.514 -12.223 -10.073 1.00 94.38 92 GLY A C 1
ATOM 685 O O . GLY A 1 92 ? 2.299 -12.164 -9.857 1.00 94.38 92 GLY A O 1
ATOM 686 N N . PRO A 1 93 ? 4.068 -13.255 -10.729 1.00 93.00 93 PRO A N 1
ATOM 687 C CA . PRO A 1 93 ? 3.296 -14.381 -11.229 1.00 93.00 93 PRO A CA 1
ATOM 688 C C . PRO A 1 93 ? 2.693 -15.220 -10.089 1.00 93.00 93 PRO A C 1
ATOM 690 O O . PRO A 1 93 ? 3.255 -15.282 -8.989 1.00 93.00 93 PRO A O 1
ATOM 693 N N . PRO A 1 94 ? 1.589 -15.945 -10.348 1.00 88.31 94 PRO A N 1
ATOM 694 C CA . PRO A 1 94 ? 1.075 -16.946 -9.418 1.00 88.31 94 PRO A CA 1
ATOM 695 C C . PRO A 1 94 ? 2.168 -17.950 -9.015 1.00 88.31 94 PRO A C 1
ATOM 697 O O . PRO A 1 94 ? 2.883 -18.465 -9.871 1.00 88.31 94 PRO A O 1
ATOM 700 N N . GLY A 1 95 ? 2.313 -18.217 -7.714 1.00 87.81 95 GLY A N 1
ATOM 701 C CA . GLY A 1 95 ? 3.353 -19.110 -7.175 1.00 87.81 95 GLY A CA 1
ATOM 702 C C . GLY A 1 95 ? 4.751 -18.488 -7.035 1.00 87.81 95 GLY A C 1
ATOM 703 O O . GLY A 1 95 ? 5.633 -19.127 -6.471 1.00 87.81 95 GLY A O 1
ATOM 704 N N . GLY A 1 96 ? 4.948 -17.245 -7.488 1.00 90.88 96 GLY A N 1
ATOM 705 C CA . GLY A 1 96 ? 6.205 -16.494 -7.370 1.00 90.88 96 GLY A CA 1
ATOM 706 C C . GLY A 1 96 ? 5.995 -15.034 -6.966 1.00 90.88 96 GLY A C 1
ATOM 707 O O . GLY A 1 96 ? 6.807 -14.177 -7.310 1.00 90.88 96 GLY A O 1
ATOM 708 N N . ALA A 1 97 ? 4.883 -14.735 -6.291 1.00 92.56 97 ALA A N 1
ATOM 709 C CA . ALA A 1 97 ? 4.551 -13.380 -5.878 1.00 92.56 97 ALA A CA 1
ATOM 710 C C . ALA A 1 97 ? 5.554 -12.862 -4.834 1.00 92.56 97 ALA A C 1
ATOM 712 O O . ALA A 1 97 ? 5.878 -13.535 -3.856 1.00 92.56 97 ALA A O 1
ATOM 713 N N . VAL A 1 98 ? 6.015 -11.636 -5.039 1.00 93.75 98 VAL A N 1
ATOM 714 C CA . VAL A 1 98 ? 6.948 -10.914 -4.182 1.00 93.75 98 VAL A CA 1
ATOM 715 C C . VAL A 1 98 ? 6.155 -9.931 -3.316 1.00 93.75 98 VAL A C 1
ATOM 717 O O . VAL A 1 98 ? 5.503 -9.033 -3.859 1.00 93.75 98 VAL A O 1
ATOM 720 N N . PRO A 1 99 ? 6.200 -10.057 -1.976 1.00 95.12 99 PRO A N 1
ATOM 721 C CA . PRO A 1 99 ? 5.573 -9.092 -1.078 1.00 95.12 99 PRO A CA 1
ATOM 722 C C 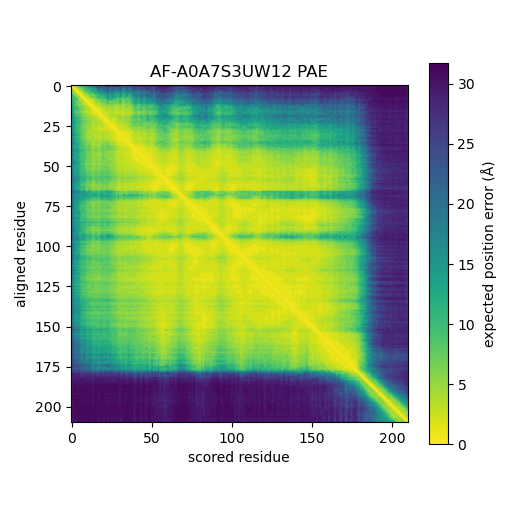. PRO A 1 99 ? 6.176 -7.701 -1.254 1.00 95.12 99 PRO A C 1
ATOM 724 O O . PRO A 1 99 ? 7.406 -7.554 -1.253 1.00 95.12 99 PRO A O 1
ATOM 727 N N . LEU A 1 100 ? 5.311 -6.691 -1.364 1.00 96.44 100 LEU A N 1
ATOM 728 C CA . LEU A 1 100 ? 5.739 -5.300 -1.433 1.00 96.44 100 LEU A CA 1
ATOM 729 C C . LEU A 1 100 ? 6.312 -4.848 -0.086 1.00 96.44 100 LEU A C 1
ATOM 731 O O . LEU A 1 100 ? 5.745 -5.125 0.971 1.00 96.44 100 LEU A O 1
ATOM 735 N N . ALA A 1 101 ? 7.401 -4.083 -0.129 1.00 96.81 101 ALA A N 1
ATOM 736 C CA . ALA A 1 101 ? 7.835 -3.298 1.017 1.00 96.81 101 ALA A CA 1
ATOM 737 C C . ALA A 1 101 ? 6.875 -2.115 1.207 1.00 96.81 101 ALA A C 1
ATOM 739 O O . ALA A 1 101 ? 6.864 -1.161 0.426 1.00 96.81 101 ALA A O 1
ATOM 740 N N . LEU A 1 102 ? 6.041 -2.187 2.238 1.00 97.25 102 LEU A N 1
ATOM 741 C CA . LEU A 1 102 ? 5.123 -1.125 2.619 1.00 97.25 102 LEU A CA 1
ATOM 742 C C . LEU A 1 102 ? 5.841 -0.110 3.500 1.00 97.25 102 LEU A C 1
ATOM 744 O O . LEU A 1 102 ? 6.144 -0.395 4.655 1.00 97.25 102 LEU A O 1
ATOM 748 N N . GLU A 1 103 ? 6.059 1.091 2.975 1.00 97.56 103 GLU A N 1
ATOM 749 C CA . GLU A 1 103 ? 6.440 2.250 3.776 1.00 97.56 103 GLU A CA 1
ATOM 750 C C . GLU A 1 103 ? 5.162 2.894 4.327 1.00 97.56 103 GLU A C 1
ATOM 752 O O . GLU A 1 103 ? 4.438 3.619 3.631 1.00 97.56 103 GLU A O 1
ATOM 757 N N . LEU A 1 104 ? 4.857 2.573 5.581 1.00 97.94 104 LEU A N 1
ATOM 758 C CA . LEU A 1 104 ? 3.664 3.021 6.280 1.00 97.94 104 LEU A CA 1
ATOM 759 C C . LEU A 1 104 ? 3.875 4.442 6.799 1.00 97.94 104 LEU A C 1
ATOM 761 O O . LEU A 1 104 ? 4.805 4.728 7.555 1.00 97.94 104 LEU A O 1
ATOM 765 N N . LEU A 1 105 ? 2.986 5.340 6.385 1.00 98.19 105 LEU A N 1
ATOM 766 C CA . LEU A 1 105 ? 3.074 6.769 6.647 1.00 98.19 105 LEU A CA 1
ATOM 767 C C . LEU A 1 105 ? 2.067 7.222 7.708 1.00 98.19 105 LEU A C 1
ATOM 769 O O . LEU A 1 105 ? 0.962 6.685 7.837 1.00 98.19 105 LEU A O 1
ATOM 773 N N . SER A 1 106 ? 2.423 8.292 8.411 1.00 97.50 106 SER A N 1
ATOM 774 C CA . SER A 1 106 ? 1.529 9.035 9.293 1.00 97.50 106 SER A CA 1
ATOM 775 C C . SER A 1 106 ? 0.463 9.805 8.497 1.00 97.50 106 SER A C 1
ATOM 777 O O . SER A 1 106 ? 0.586 9.971 7.277 1.00 97.50 106 SER A O 1
ATOM 779 N N . PRO A 1 107 ? -0.567 10.368 9.159 1.00 96.06 107 PRO A N 1
ATOM 780 C CA . PRO A 1 107 ? -1.541 11.243 8.501 1.00 96.06 107 PRO A CA 1
ATOM 781 C C . PRO A 1 107 ? -0.917 12.398 7.715 1.00 96.06 107 PRO A C 1
ATOM 783 O O . PRO A 1 107 ? -1.449 12.784 6.672 1.00 96.06 107 PRO A O 1
ATOM 786 N N . ALA A 1 108 ? 0.216 12.911 8.205 1.00 95.50 108 ALA A N 1
ATOM 787 C CA . ALA A 1 108 ? 0.977 14.003 7.605 1.00 95.50 108 ALA A CA 1
ATOM 788 C C . ALA A 1 108 ? 2.021 13.529 6.573 1.00 95.50 108 ALA A C 1
ATOM 790 O O . ALA A 1 108 ? 2.851 14.324 6.146 1.00 95.50 108 ALA A O 1
ATOM 791 N N . GLY A 1 109 ? 2.019 12.246 6.197 1.00 95.44 109 GLY A N 1
ATOM 792 C CA . GLY A 1 109 ? 2.921 11.693 5.183 1.00 95.44 109 GLY A CA 1
ATOM 793 C C . GLY A 1 109 ? 4.345 11.419 5.671 1.00 95.44 109 GLY A C 1
ATOM 794 O O . GLY A 1 109 ? 5.229 11.196 4.849 1.00 95.44 109 GLY A O 1
ATOM 795 N N . ARG A 1 110 ? 4.589 11.437 6.988 1.00 96.56 110 ARG A N 1
ATOM 796 C CA . ARG A 1 110 ? 5.909 11.103 7.545 1.00 96.56 110 ARG A CA 1
ATOM 797 C C . ARG A 1 110 ? 6.075 9.583 7.644 1.00 96.56 110 ARG A C 1
ATOM 799 O O . ARG A 1 110 ? 5.118 8.943 8.079 1.00 96.56 110 ARG A O 1
ATOM 806 N N . PRO A 1 111 ? 7.240 9.012 7.298 1.00 97.19 111 PRO A N 1
ATOM 807 C CA . PRO A 1 111 ? 7.490 7.583 7.477 1.00 97.19 111 PRO A CA 1
ATOM 808 C C . PRO A 1 111 ? 7.369 7.185 8.952 1.00 97.19 111 PRO A C 1
ATOM 810 O O . PRO A 1 111 ? 7.883 7.891 9.820 1.00 97.19 111 PRO A O 1
ATOM 813 N N . LEU A 1 112 ? 6.669 6.084 9.225 1.00 97.44 112 LEU A N 1
ATOM 814 C CA . LEU A 1 112 ? 6.531 5.501 10.564 1.00 97.44 112 LEU A CA 1
ATOM 815 C C . LEU A 1 112 ? 7.289 4.185 10.671 1.00 97.44 112 LEU A C 1
ATOM 817 O O . LEU A 1 112 ? 8.022 3.967 11.628 1.00 97.44 112 LEU A O 1
ATOM 821 N N . ALA A 1 113 ? 7.100 3.316 9.684 1.00 97.31 113 ALA A N 1
ATOM 822 C CA . ALA A 1 113 ? 7.754 2.023 9.607 1.00 97.31 113 ALA A CA 1
ATOM 823 C C . ALA A 1 113 ? 7.774 1.543 8.158 1.00 97.31 113 ALA A C 1
ATOM 825 O O . ALA A 1 113 ? 6.903 1.906 7.366 1.00 97.31 113 ALA A O 1
ATOM 826 N N . THR A 1 114 ? 8.727 0.675 7.848 1.00 96.62 114 THR A N 1
ATOM 827 C CA . THR A 1 114 ? 8.735 -0.091 6.604 1.00 96.62 114 THR A CA 1
ATOM 828 C C . THR A 1 114 ? 8.593 -1.562 6.955 1.00 96.62 114 THR A C 1
ATOM 830 O O . THR A 1 114 ? 9.335 -2.056 7.801 1.00 96.62 114 THR A O 1
ATOM 833 N N . THR A 1 115 ? 7.650 -2.264 6.329 1.00 96.69 115 THR A N 1
ATOM 834 C CA . THR A 1 115 ? 7.458 -3.703 6.546 1.00 96.69 115 THR A CA 1
ATOM 835 C C . THR A 1 115 ? 7.196 -4.447 5.244 1.00 96.69 115 THR A C 1
ATOM 837 O O . THR A 1 115 ? 6.563 -3.923 4.332 1.00 96.69 115 THR A O 1
ATOM 840 N N . ARG A 1 116 ? 7.665 -5.692 5.171 1.00 95.25 116 ARG A N 1
ATOM 841 C CA . ARG A 1 116 ? 7.287 -6.673 4.138 1.00 95.25 116 ARG A CA 1
ATOM 842 C C . ARG A 1 116 ? 6.350 -7.752 4.680 1.00 95.25 116 ARG A C 1
ATOM 844 O O . ARG A 1 116 ? 5.760 -8.497 3.907 1.00 95.25 116 ARG A O 1
ATOM 851 N N . ASP A 1 117 ? 6.221 -7.811 6.001 1.00 96.56 117 ASP A N 1
ATOM 852 C CA . ASP A 1 117 ? 5.376 -8.739 6.737 1.00 96.56 117 ASP A CA 1
ATOM 853 C C . ASP A 1 117 ? 4.369 -7.909 7.536 1.00 96.56 117 ASP A C 1
ATOM 855 O O . ASP A 1 117 ? 4.648 -7.370 8.614 1.00 96.56 117 ASP A O 1
ATOM 859 N N . LEU A 1 118 ? 3.208 -7.698 6.919 1.00 97.06 118 LEU A N 1
ATOM 860 C CA . LEU A 1 118 ? 2.128 -6.938 7.530 1.00 97.06 118 LEU A CA 1
ATOM 861 C C . LEU A 1 118 ? 1.552 -7.639 8.784 1.00 97.06 118 LEU A C 1
ATOM 863 O O . LEU A 1 118 ? 1.358 -6.935 9.777 1.00 97.06 118 LEU A O 1
ATOM 867 N N . PRO A 1 119 ? 1.350 -8.977 8.808 1.00 97.44 119 PRO A N 1
ATOM 868 C CA . PRO A 1 119 ? 1.005 -9.700 10.035 1.00 97.44 119 PRO A CA 1
ATOM 869 C C . PRO A 1 119 ? 1.955 -9.419 11.205 1.00 97.44 119 PRO A C 1
ATOM 871 O O . PRO A 1 119 ? 1.503 -9.031 12.283 1.00 97.44 119 PRO A O 1
ATOM 874 N N . PHE A 1 120 ? 3.268 -9.552 10.987 1.00 97.94 120 PHE A N 1
ATOM 875 C CA . PHE A 1 120 ? 4.270 -9.279 12.019 1.00 97.94 120 PHE A CA 1
ATOM 876 C C . PHE A 1 120 ? 4.223 -7.819 12.477 1.00 97.94 120 PHE A C 1
ATOM 878 O O . PHE A 1 120 ? 4.271 -7.529 13.672 1.00 97.94 120 PHE A O 1
ATOM 885 N N . PHE A 1 121 ? 4.075 -6.883 11.534 1.00 98.31 121 PHE A N 1
ATOM 886 C CA . PHE A 1 121 ? 3.939 -5.467 11.861 1.00 98.31 121 PHE A CA 1
ATOM 887 C C . PHE A 1 121 ? 2.755 -5.207 12.799 1.00 98.31 121 PHE A C 1
ATOM 889 O O . PHE A 1 121 ? 2.913 -4.465 13.768 1.00 98.31 121 PHE A O 1
ATOM 896 N N . TRP A 1 122 ? 1.591 -5.815 12.549 1.00 98.00 122 TRP A N 1
ATOM 897 C CA . TRP A 1 122 ? 0.418 -5.631 13.404 1.00 98.00 122 TRP A CA 1
ATOM 898 C C . TRP A 1 122 ? 0.601 -6.195 14.810 1.00 98.00 122 TRP A C 1
ATOM 900 O O . TRP A 1 122 ? 0.166 -5.553 15.766 1.00 98.00 122 TRP A O 1
ATOM 910 N N . ALA A 1 123 ? 1.238 -7.359 14.933 1.00 97.75 123 ALA A N 1
ATOM 911 C CA . ALA A 1 123 ? 1.452 -8.013 16.218 1.00 97.75 123 ALA A CA 1
ATOM 912 C C . ALA A 1 123 ? 2.507 -7.289 17.070 1.00 97.75 123 ALA A C 1
ATOM 914 O O . ALA A 1 123 ? 2.259 -6.982 18.233 1.00 97.75 123 ALA A O 1
ATOM 915 N N . GLU A 1 124 ? 3.656 -6.959 16.475 1.00 98.25 124 GLU A N 1
ATOM 916 C CA . GLU A 1 124 ? 4.852 -6.589 17.242 1.00 98.25 124 GLU A CA 1
ATOM 917 C C . GLU A 1 124 ? 5.183 -5.092 17.185 1.00 98.25 124 GLU A C 1
ATOM 919 O O . GLU A 1 124 ? 5.663 -4.511 18.157 1.00 98.25 124 GLU A O 1
ATOM 924 N N . VAL A 1 125 ? 4.923 -4.425 16.055 1.00 98.12 125 VAL A N 1
ATOM 925 C CA . VAL A 1 125 ? 5.386 -3.040 15.823 1.00 98.12 125 VAL A CA 1
ATOM 926 C C . VAL A 1 125 ? 4.265 -2.021 16.032 1.00 98.12 125 VAL A C 1
ATOM 928 O O . VAL A 1 125 ? 4.468 -0.952 16.617 1.00 98.12 125 VAL A O 1
ATOM 931 N N . TYR A 1 126 ? 3.057 -2.345 15.577 1.00 98.38 126 TYR A N 1
ATOM 932 C CA . TYR A 1 126 ? 1.905 -1.457 15.637 1.00 98.38 126 TYR A CA 1
ATOM 933 C C . TYR A 1 126 ? 1.539 -0.993 17.054 1.00 98.38 126 TYR A C 1
ATOM 935 O O . TYR A 1 126 ? 1.212 0.187 17.176 1.00 98.38 126 TYR A O 1
ATOM 943 N N . PRO A 1 127 ? 1.620 -1.800 18.134 1.00 98.50 127 PRO A N 1
ATOM 944 C CA . PRO A 1 127 ? 1.286 -1.321 19.478 1.00 98.50 127 PRO A CA 1
ATOM 945 C C . PRO A 1 127 ? 2.093 -0.084 19.904 1.00 98.50 127 PRO A C 1
ATOM 947 O O . PRO A 1 127 ? 1.526 0.875 20.438 1.00 98.50 127 PRO A O 1
ATOM 950 N N . ALA A 1 128 ? 3.394 -0.055 19.591 1.00 98.06 128 ALA A N 1
ATOM 951 C CA . ALA A 1 128 ? 4.262 1.088 19.863 1.00 98.06 128 ALA A CA 1
ATOM 952 C C . ALA A 1 128 ? 3.921 2.290 18.965 1.00 98.06 128 ALA A C 1
ATOM 954 O O . ALA A 1 128 ? 3.743 3.407 19.459 1.00 98.06 128 ALA A O 1
ATOM 955 N N . VAL A 1 129 ? 3.735 2.054 17.659 1.00 97.88 129 VAL A N 1
ATOM 956 C CA . VAL A 1 129 ? 3.318 3.097 16.703 1.00 97.88 129 VAL A CA 1
ATOM 957 C C . VAL A 1 129 ? 1.984 3.714 17.128 1.00 97.88 129 VAL A C 1
ATOM 959 O O . VAL A 1 129 ? 1.833 4.933 17.134 1.00 97.88 129 VAL A O 1
ATOM 962 N N . ARG A 1 130 ? 1.016 2.894 17.540 1.00 98.00 130 ARG A N 1
ATOM 963 C CA . ARG A 1 130 ? -0.298 3.318 18.029 1.00 98.00 130 ARG A CA 1
ATOM 964 C C . ARG A 1 130 ? -0.164 4.224 19.251 1.00 98.00 130 ARG A C 1
ATOM 966 O O . ARG A 1 130 ? -0.812 5.272 19.285 1.00 98.00 130 ARG A O 1
ATOM 973 N N . ALA A 1 131 ? 0.651 3.837 20.235 1.00 97.88 131 ALA A N 1
ATOM 974 C CA . ALA A 1 131 ? 0.861 4.617 21.453 1.00 97.88 131 ALA A CA 1
ATOM 975 C C . ALA A 1 131 ? 1.401 6.024 21.138 1.00 97.88 131 ALA A C 1
ATOM 977 O O . ALA A 1 131 ? 0.869 7.018 21.634 1.00 97.88 131 ALA A O 1
ATOM 978 N N . GLU A 1 132 ? 2.384 6.122 20.242 1.00 97.19 132 GLU A N 1
ATOM 979 C CA . GLU A 1 132 ? 2.944 7.403 19.806 1.00 97.19 132 GLU A CA 1
ATOM 980 C C . GLU A 1 132 ? 1.938 8.225 18.979 1.00 97.19 132 GLU A C 1
ATOM 982 O O . GLU A 1 132 ? 1.710 9.419 19.220 1.00 97.19 132 GLU A O 1
ATOM 987 N N . MET A 1 133 ? 1.313 7.587 17.988 1.00 97.38 133 MET A N 1
ATOM 988 C CA . MET A 1 133 ? 0.455 8.260 17.019 1.00 97.38 133 MET A CA 1
ATOM 989 C C . MET A 1 133 ? -0.849 8.763 17.629 1.00 97.38 133 MET A C 1
ATOM 991 O O . MET A 1 133 ? -1.353 9.800 17.196 1.00 97.38 133 MET A O 1
ATOM 995 N N . ARG A 1 134 ? -1.377 8.100 18.662 1.00 96.56 134 ARG A N 1
ATOM 996 C CA . ARG A 1 134 ? -2.576 8.568 19.368 1.00 96.56 134 ARG A CA 1
ATOM 997 C C . ARG A 1 134 ? -2.334 9.890 20.105 1.00 96.56 134 ARG A C 1
ATOM 999 O O . ARG A 1 134 ? -3.258 10.696 20.191 1.00 96.56 134 ARG A O 1
ATOM 1006 N N . GLY A 1 135 ? -1.103 10.147 20.558 1.00 96.50 135 GLY A N 1
ATOM 1007 C CA . GLY A 1 135 ? -0.696 11.438 21.123 1.00 96.50 135 GLY A CA 1
ATOM 1008 C C . GLY A 1 135 ? -0.466 12.515 20.058 1.00 96.50 135 GLY A C 1
ATOM 1009 O O . GLY A 1 135 ? -0.970 13.628 20.183 1.00 96.50 135 GLY A O 1
ATOM 1010 N N . ARG A 1 136 ? 0.258 12.187 18.976 1.00 96.56 136 ARG A N 1
ATOM 1011 C CA . ARG A 1 136 ? 0.589 13.150 17.901 1.00 96.56 136 ARG A CA 1
ATOM 1012 C C . ARG A 1 136 ? -0.597 13.496 16.993 1.00 96.56 136 ARG A C 1
ATOM 1014 O O . ARG A 1 136 ? -0.690 14.616 16.497 1.00 96.56 136 ARG A O 1
ATOM 1021 N N . TYR A 1 137 ? -1.503 12.547 16.771 1.00 96.81 137 TYR A N 1
ATOM 1022 C CA . TYR A 1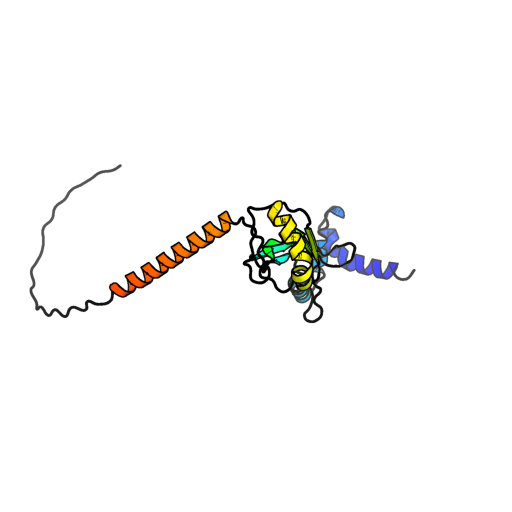 137 ? -2.631 12.655 15.843 1.00 96.81 137 TYR A CA 1
ATOM 1023 C C . TYR A 1 137 ? -3.947 12.174 16.487 1.00 96.81 137 TYR A C 1
ATOM 1025 O O . TYR A 1 137 ? -4.571 11.233 15.985 1.00 96.81 137 TYR A O 1
ATOM 1033 N N . PRO A 1 138 ? -4.436 12.833 17.557 1.00 96.62 138 PRO A N 1
ATOM 1034 C CA . PRO A 1 138 ? -5.594 12.369 18.336 1.00 96.62 138 PRO A CA 1
ATOM 1035 C C . PRO A 1 138 ? -6.918 12.399 17.557 1.00 96.62 138 PRO A C 1
ATOM 1037 O O . PRO A 1 138 ? -7.879 11.720 17.911 1.00 96.62 138 PRO A O 1
ATOM 1040 N N . LYS A 1 139 ? -6.987 13.182 16.472 1.00 96.44 139 LYS A N 1
ATOM 1041 C CA . LYS A 1 139 ? -8.172 13.275 15.605 1.00 96.44 139 LYS A CA 1
ATOM 1042 C C . LYS A 1 139 ? -8.328 12.079 14.659 1.00 96.44 139 LYS A C 1
ATOM 1044 O O . LYS A 1 139 ? -9.366 11.982 14.013 1.00 96.44 139 LYS A O 1
ATOM 1049 N N . HIS A 1 140 ? -7.330 11.207 14.539 1.00 96.50 140 HIS A N 1
ATOM 1050 C CA . HIS A 1 140 ? -7.362 10.048 13.645 1.00 96.50 140 HIS A CA 1
ATOM 1051 C C . HIS A 1 140 ? -7.679 8.745 14.396 1.00 96.50 140 HIS A C 1
ATOM 1053 O O . HIS A 1 140 ? -7.456 8.669 15.609 1.00 96.50 140 HIS A O 1
ATOM 1059 N N . PRO A 1 141 ? -8.210 7.723 13.702 1.00 95.69 141 PRO A N 1
ATOM 1060 C CA . PRO A 1 141 ? -8.461 6.422 14.307 1.00 95.69 141 PRO A CA 1
ATOM 1061 C C . PRO A 1 141 ? -7.151 5.665 14.548 1.00 95.69 141 PRO A C 1
ATOM 1063 O O . PRO A 1 141 ? -6.314 5.545 13.654 1.00 95.69 141 PRO A O 1
ATOM 1066 N N . TRP A 1 142 ? -7.017 5.131 15.763 1.00 96.88 142 TRP A N 1
ATOM 1067 C CA . TRP A 1 142 ? -5.904 4.288 16.213 1.00 96.88 142 TRP A CA 1
ATOM 1068 C C . TRP A 1 142 ? -6.480 3.085 16.983 1.00 96.88 142 TRP A C 1
ATOM 1070 O O . TRP A 1 142 ? -6.456 3.070 18.224 1.00 96.88 142 TRP A O 1
ATOM 1080 N N . PRO A 1 143 ? -7.116 2.138 16.265 1.00 97.12 143 PRO A N 1
ATOM 1081 C CA . PRO A 1 143 ? -7.820 1.000 16.853 1.00 97.12 143 PRO A CA 1
ATOM 1082 C C . PRO A 1 143 ? -6.862 0.098 17.636 1.00 97.12 143 PRO A C 1
ATOM 1084 O O . PRO A 1 143 ? -5.660 0.097 17.381 1.00 97.12 143 PRO A O 1
ATOM 1087 N N . GLU A 1 144 ? -7.388 -0.629 18.617 1.00 96.69 144 GLU A N 1
ATOM 1088 C CA . GLU A 1 144 ? -6.621 -1.657 19.342 1.00 96.69 144 GLU A CA 1
ATOM 1089 C C . GLU A 1 144 ? -6.423 -2.895 18.484 1.00 96.69 144 GLU A C 1
ATOM 1091 O O . GLU A 1 144 ? -5.309 -3.397 18.408 1.00 96.69 144 GLU A O 1
ATOM 1096 N N . ASP A 1 145 ? -7.473 -3.295 17.770 1.00 96.81 145 ASP A N 1
ATOM 1097 C CA . ASP A 1 145 ? -7.419 -4.328 16.746 1.00 96.81 145 ASP A CA 1
ATOM 1098 C C . ASP A 1 145 ? -7.336 -3.677 15.349 1.00 96.81 145 ASP A C 1
ATOM 1100 O O . ASP A 1 145 ? -8.352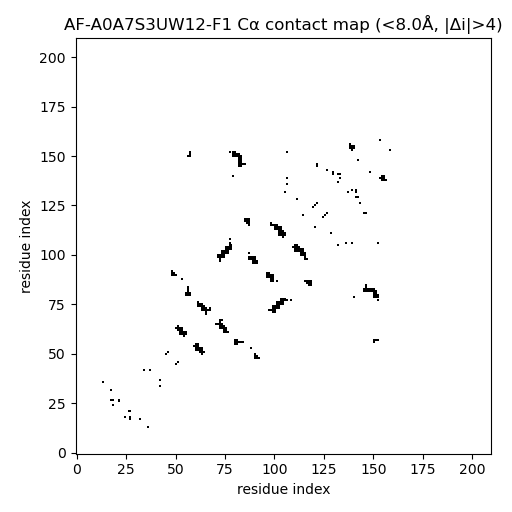 -3.192 14.833 1.00 96.81 145 ASP A O 1
ATOM 1104 N N . PRO A 1 146 ? -6.140 -3.593 14.734 1.00 96.38 146 PRO A N 1
ATOM 1105 C CA . PRO A 1 146 ? -5.979 -3.015 13.404 1.00 96.38 146 PRO A CA 1
ATOM 1106 C C . PRO A 1 146 ? -6.511 -3.922 12.288 1.00 96.38 146 PRO A C 1
ATOM 1108 O O . PRO A 1 146 ? -6.834 -3.410 11.217 1.00 96.38 146 PRO A O 1
ATOM 1111 N N . VAL A 1 147 ? -6.625 -5.235 12.513 1.00 95.88 147 VAL A N 1
ATOM 1112 C CA . VAL A 1 147 ? -7.047 -6.211 11.494 1.00 95.88 147 VAL A CA 1
ATOM 1113 C C . VAL A 1 147 ? -8.572 -6.293 11.408 1.00 95.88 147 VAL A C 1
ATOM 1115 O O . VAL A 1 147 ? -9.101 -6.565 10.337 1.00 95.88 147 VAL A O 1
ATOM 1118 N N . ALA A 1 148 ? -9.297 -5.990 12.487 1.00 96.12 148 ALA A N 1
ATOM 1119 C CA . ALA A 1 148 ? -10.759 -5.869 12.464 1.00 96.12 148 ALA A CA 1
ATOM 1120 C C . ALA A 1 148 ? -11.267 -4.451 12.129 1.00 96.12 148 ALA A C 1
ATOM 1122 O O . ALA A 1 148 ? -12.467 -4.238 11.940 1.00 96.12 148 ALA A O 1
ATOM 1123 N N . ALA A 1 149 ? -10.384 -3.453 12.090 1.00 96.00 149 ALA A N 1
ATOM 1124 C CA . ALA A 1 149 ? -10.773 -2.066 11.869 1.00 96.00 149 ALA A CA 1
ATOM 1125 C C . ALA A 1 149 ? -11.047 -1.746 10.392 1.00 96.00 149 ALA A C 1
ATOM 1127 O O . ALA A 1 149 ? -10.395 -2.257 9.488 1.00 96.00 149 ALA A O 1
ATOM 1128 N N . ALA A 1 150 ? -11.987 -0.831 10.143 1.00 95.06 150 ALA A N 1
ATOM 1129 C CA . ALA A 1 150 ? -12.272 -0.369 8.790 1.00 95.06 150 ALA A CA 1
ATOM 1130 C C . ALA A 1 150 ? -11.120 0.506 8.243 1.00 95.06 150 ALA A C 1
ATOM 1132 O O . ALA A 1 150 ? -10.673 1.426 8.944 1.00 95.06 150 ALA A O 1
ATOM 1133 N N . PRO A 1 151 ? -10.668 0.276 6.997 1.00 96.19 151 PRO A N 1
ATOM 1134 C CA . PRO A 1 151 ? -9.644 1.093 6.360 1.00 96.19 151 PRO A CA 1
ATOM 1135 C C . PRO A 1 151 ? -10.139 2.511 6.090 1.00 96.19 151 PRO A C 1
ATOM 1137 O O . PRO A 1 151 ? -11.300 2.736 5.751 1.00 96.19 151 PRO A O 1
ATOM 1140 N N . THR A 1 152 ? -9.256 3.497 6.245 1.00 94.62 152 THR A N 1
ATOM 1141 C CA . THR A 1 152 ? -9.627 4.904 6.060 1.00 94.62 152 THR A CA 1
ATOM 1142 C C . THR A 1 152 ? -8.421 5.823 5.878 1.00 94.62 152 THR A C 1
ATOM 1144 O O . THR A 1 152 ? -7.289 5.494 6.217 1.00 94.62 152 THR A O 1
ATOM 1147 N N . ARG A 1 153 ? -8.672 7.037 5.385 1.00 91.25 153 ARG A N 1
ATOM 1148 C CA . ARG A 1 153 ? -7.733 8.176 5.430 1.00 91.25 153 ARG A CA 1
ATOM 1149 C C . ARG A 1 153 ? -8.262 9.356 6.232 1.00 91.25 153 ARG A C 1
ATOM 1151 O O . ARG A 1 153 ? -7.642 10.423 6.262 1.00 91.25 153 ARG A O 1
ATOM 1158 N N . GLN A 1 154 ? -9.447 9.193 6.796 1.00 92.88 154 GLN A N 1
ATOM 1159 C CA . GLN A 1 154 ? -10.212 10.271 7.375 1.00 92.88 154 GLN A CA 1
ATOM 1160 C C . GLN A 1 154 ? -9.893 10.444 8.866 1.00 92.88 154 GLN A C 1
ATOM 1162 O O . GLN A 1 154 ? -9.142 9.687 9.485 1.00 92.88 154 GLN A O 1
ATOM 1167 N N . THR A 1 155 ? -10.454 11.499 9.449 1.00 94.62 155 THR A N 1
ATOM 1168 C CA . THR A 1 155 ? -10.448 11.717 10.901 1.00 94.62 155 THR A CA 1
ATOM 1169 C C . THR A 1 155 ? -11.646 11.016 11.543 1.00 94.62 155 THR A C 1
ATOM 1171 O O . THR A 1 155 ? -12.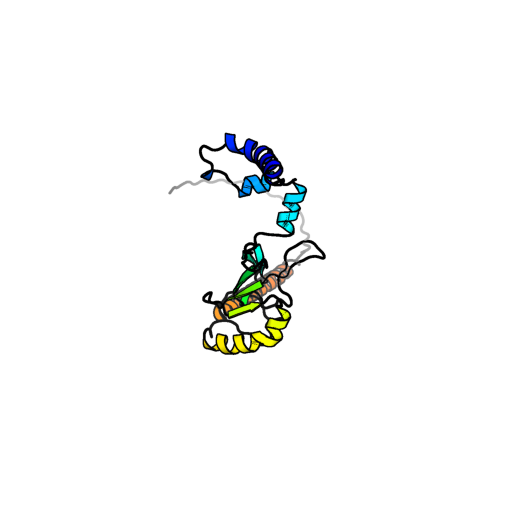638 10.747 10.869 1.00 94.62 155 THR A O 1
ATOM 1174 N N . ASN A 1 156 ? -11.608 10.799 12.859 1.00 94.12 156 ASN A N 1
ATOM 1175 C CA . ASN A 1 156 ? -12.717 10.222 13.627 1.00 94.12 156 ASN A CA 1
ATOM 1176 C C . ASN A 1 156 ? -14.034 10.988 13.417 1.00 94.12 156 ASN A C 1
ATOM 1178 O O . ASN A 1 156 ? -15.090 10.375 13.316 1.00 94.12 156 ASN A O 1
ATOM 1182 N N . ARG A 1 157 ? -13.975 12.324 13.298 1.00 94.56 157 ARG A N 1
ATOM 1183 C CA . ARG A 1 157 ? -15.163 13.159 13.054 1.00 94.56 157 ARG A CA 1
ATOM 1184 C C . ARG A 1 157 ? -15.796 12.877 11.692 1.00 94.56 157 ARG A C 1
ATOM 1186 O O . ARG A 1 157 ? -17.011 12.798 11.593 1.00 94.56 157 ARG A O 1
ATOM 1193 N N . ALA A 1 158 ? -14.973 12.761 10.654 1.00 93.94 158 ALA A N 1
ATOM 1194 C CA . ALA A 1 158 ? -15.457 12.508 9.302 1.00 93.94 158 ALA A CA 1
ATOM 1195 C C . ALA A 1 158 ? -16.019 11.081 9.171 1.00 93.94 158 ALA A C 1
ATOM 1197 O O . ALA A 1 158 ? -17.113 10.916 8.644 1.00 93.94 158 ALA A O 1
ATOM 1198 N N . LEU A 1 159 ? -15.364 10.096 9.796 1.00 92.25 159 LEU A N 1
ATOM 1199 C CA . LEU A 1 159 ? -15.881 8.727 9.893 1.00 92.25 159 LEU A CA 1
ATOM 1200 C C . LEU A 1 159 ? -17.233 8.644 10.607 1.00 92.25 159 LEU A C 1
ATOM 1202 O O . LEU A 1 159 ? -18.092 7.860 10.212 1.00 92.25 159 LEU A O 1
ATOM 1206 N N . LEU A 1 160 ? -17.423 9.421 11.677 1.00 92.38 160 LEU A N 1
ATOM 1207 C CA . LEU A 1 160 ? -18.700 9.465 12.387 1.00 92.38 160 LEU A CA 1
ATOM 1208 C C . LEU A 1 160 ? -19.801 10.064 11.504 1.00 92.38 160 LEU A C 1
ATOM 1210 O O . LEU A 1 160 ? -20.867 9.469 11.385 1.00 92.38 160 LEU A O 1
ATOM 1214 N N . ALA A 1 161 ? -19.513 11.180 10.829 1.00 93.75 161 ALA A N 1
ATOM 1215 C CA . ALA A 1 161 ? -20.457 11.819 9.916 1.00 93.75 161 ALA A CA 1
ATOM 1216 C C . ALA A 1 161 ? -20.852 10.898 8.747 1.00 93.75 161 ALA A C 1
ATOM 1218 O O . ALA A 1 161 ? -22.025 10.816 8.394 1.00 93.75 161 ALA A O 1
ATOM 1219 N N . GLU A 1 162 ? -19.895 10.164 8.174 1.00 91.75 162 GLU A N 1
ATOM 1220 C CA . GLU A 1 162 ? -20.153 9.180 7.117 1.00 91.75 162 GLU A CA 1
ATOM 1221 C C . GLU A 1 162 ? -21.065 8.044 7.612 1.00 91.75 162 GLU A C 1
ATOM 1223 O O . GLU A 1 162 ? -22.034 7.684 6.944 1.00 91.75 162 GLU A O 1
ATOM 1228 N N . LYS A 1 163 ? -20.826 7.527 8.825 1.00 92.00 163 LYS A N 1
ATOM 1229 C CA . LYS A 1 163 ? -21.698 6.516 9.446 1.00 92.00 163 LYS A CA 1
ATOM 1230 C C . LYS A 1 163 ? -23.119 7.030 9.671 1.00 92.00 163 LYS A C 1
ATOM 1232 O O . LYS A 1 163 ? -24.068 6.305 9.381 1.00 92.00 163 LYS A O 1
ATOM 1237 N N . GLU A 1 164 ? -23.275 8.254 10.167 1.00 95.00 164 GLU A N 1
ATOM 1238 C CA . GLU A 1 164 ? -24.589 8.876 10.378 1.00 95.00 164 GLU A CA 1
ATOM 1239 C C . GLU A 1 164 ? -25.348 9.046 9.056 1.00 95.00 164 GLU A C 1
ATOM 1241 O O . GLU A 1 164 ? -26.531 8.717 8.980 1.00 95.00 164 GLU A O 1
ATOM 1246 N N . GLN A 1 165 ? -24.670 9.486 7.992 1.00 93.00 165 GLN A N 1
ATOM 1247 C CA . GLN A 1 165 ? -25.263 9.613 6.657 1.00 93.00 165 GLN A CA 1
ATOM 1248 C C . GLN A 1 165 ? -25.719 8.262 6.099 1.00 93.00 165 GLN A C 1
ATOM 1250 O O . GLN A 1 165 ? -26.835 8.152 5.590 1.00 93.00 165 GLN A O 1
ATOM 1255 N N . LEU A 1 166 ? -24.894 7.220 6.236 1.00 93.38 166 LEU A N 1
ATOM 1256 C CA . LEU A 1 166 ? -25.255 5.865 5.814 1.00 93.38 166 LEU A CA 1
ATOM 1257 C C . LEU A 1 166 ? -26.459 5.334 6.597 1.00 93.38 166 LEU A C 1
ATOM 1259 O O . LEU A 1 166 ? -27.361 4.743 6.008 1.00 93.38 166 LEU A O 1
ATOM 1263 N N . GLN A 1 167 ? -26.516 5.580 7.907 1.00 93.50 167 GLN A N 1
ATOM 1264 C CA . GLN A 1 167 ? -27.662 5.196 8.732 1.00 93.50 167 GLN A CA 1
ATOM 1265 C C . GLN A 1 167 ? -28.937 5.935 8.320 1.00 93.50 167 GLN A C 1
ATOM 1267 O O . GLN A 1 167 ? -29.990 5.311 8.220 1.00 93.50 167 GLN A O 1
ATOM 1272 N N . GLN A 1 168 ? -28.856 7.239 8.044 1.00 94.38 168 GLN A N 1
ATOM 1273 C CA . GLN A 1 168 ? -29.992 8.021 7.549 1.00 94.38 168 GLN A CA 1
ATOM 1274 C C . GLN A 1 168 ? -30.466 7.513 6.184 1.00 94.38 168 GLN A C 1
ATOM 1276 O O . GLN A 1 168 ? -31.662 7.320 5.984 1.00 94.38 168 GLN A O 1
ATOM 1281 N N . GLN A 1 169 ? -29.539 7.225 5.267 1.00 93.25 169 GLN A N 1
ATOM 1282 C CA . GLN A 1 169 ? -29.864 6.665 3.956 1.00 93.25 169 GLN A CA 1
ATOM 1283 C C . GLN A 1 169 ? -30.538 5.293 4.080 1.00 93.25 169 GLN A C 1
ATOM 1285 O O . GLN A 1 169 ? -31.553 5.051 3.433 1.00 93.25 169 GLN A O 1
ATOM 1290 N N . GLN A 1 170 ? -30.031 4.413 4.947 1.00 93.38 170 GLN A N 1
ATOM 1291 C CA . GLN A 1 170 ? -30.663 3.119 5.211 1.00 93.38 170 GLN A CA 1
ATOM 1292 C C . GLN A 1 170 ? -32.057 3.276 5.826 1.00 93.38 170 GLN A C 1
ATOM 1294 O O . GLN A 1 170 ? -32.983 2.589 5.405 1.00 93.38 170 GLN A O 1
ATOM 1299 N N . GLN A 1 171 ? -32.238 4.203 6.771 1.00 93.12 171 GLN A N 1
ATOM 1300 C CA . GLN A 1 171 ? -33.550 4.493 7.354 1.00 93.12 171 GLN A CA 1
ATOM 1301 C C . GLN A 1 171 ? -34.548 5.008 6.310 1.00 93.12 171 GLN A C 1
ATOM 1303 O O . GLN A 1 171 ? -35.703 4.588 6.323 1.00 93.12 171 GLN A O 1
ATOM 1308 N N . LEU A 1 172 ? -34.110 5.870 5.386 1.00 93.94 172 LEU A N 1
ATOM 1309 C CA . LEU A 1 172 ? -34.938 6.352 4.278 1.00 93.94 172 LEU A CA 1
ATOM 1310 C C . LEU A 1 172 ? -35.338 5.214 3.336 1.00 93.94 172 LEU A C 1
ATOM 1312 O O . LEU A 1 172 ? -36.521 5.063 3.043 1.00 93.94 172 LEU A O 1
ATOM 1316 N N . LEU A 1 173 ? -34.388 4.365 2.934 1.00 93.75 173 LEU A N 1
ATOM 1317 C CA . LEU A 1 173 ? -34.668 3.195 2.095 1.00 93.75 173 LEU A CA 1
ATOM 1318 C C . LEU A 1 173 ? -35.659 2.233 2.770 1.00 93.75 173 LEU A C 1
ATOM 1320 O O . LEU A 1 173 ? -36.562 1.701 2.126 1.00 93.75 173 LEU A O 1
ATOM 1324 N N . GLU A 1 174 ? -35.521 2.014 4.077 1.00 93.38 174 GLU A N 1
ATOM 1325 C CA . GLU A 1 174 ? -36.461 1.204 4.857 1.00 93.38 174 GLU A CA 1
ATOM 1326 C C . GLU A 1 174 ? -37.849 1.859 4.971 1.00 93.38 174 GLU A C 1
ATOM 1328 O O . GLU A 1 174 ? -38.866 1.162 4.917 1.00 93.38 174 GLU A O 1
ATOM 1333 N N . TRP A 1 175 ? -37.924 3.188 5.087 1.00 88.38 175 TRP A N 1
ATOM 1334 C CA . TRP A 1 175 ? -39.187 3.930 5.051 1.00 88.38 175 TRP A CA 1
ATOM 1335 C C . TRP A 1 175 ? -39.874 3.819 3.681 1.00 88.38 175 TRP A C 1
ATOM 1337 O O . TRP A 1 175 ? -41.068 3.519 3.628 1.00 88.38 175 TRP A O 1
ATOM 1347 N N . GLU A 1 176 ? -39.135 3.965 2.577 1.00 92.25 176 GLU A N 1
ATOM 1348 C CA . GLU A 1 176 ? -39.669 3.841 1.212 1.00 92.25 176 GLU A CA 1
ATOM 1349 C C . GLU A 1 176 ? -40.239 2.440 0.953 1.00 92.25 176 GLU A C 1
ATOM 1351 O O . GLU A 1 176 ? -41.356 2.300 0.443 1.00 92.25 176 GLU A O 1
ATOM 1356 N N . LYS A 1 177 ? -39.524 1.387 1.378 1.00 90.69 177 LYS A N 1
ATOM 1357 C CA . LYS A 1 177 ? -40.009 -0.001 1.292 1.00 90.69 177 LYS A CA 1
ATOM 1358 C C . LYS A 1 177 ? -41.328 -0.201 2.048 1.00 90.69 177 LYS A C 1
ATOM 1360 O O . LYS A 1 177 ? -42.227 -0.868 1.536 1.00 90.69 177 LYS A O 1
ATOM 1365 N N . LYS A 1 178 ? -41.467 0.384 3.245 1.00 85.00 178 LYS A N 1
ATOM 1366 C CA . LYS A 1 178 ? -42.696 0.308 4.061 1.00 85.00 178 LYS A CA 1
ATOM 1367 C C . LYS A 1 178 ? -43.848 1.131 3.476 1.00 85.00 178 LYS A C 1
ATOM 1369 O O . LYS A 1 178 ? -44.997 0.714 3.574 1.00 85.00 178 LYS A O 1
ATOM 1374 N N . GLY A 1 179 ? -43.559 2.273 2.851 1.00 74.44 179 GLY A N 1
ATOM 1375 C CA . GLY A 1 179 ? -44.560 3.093 2.161 1.00 74.44 179 GLY A CA 1
ATOM 1376 C C . GLY A 1 179 ? -45.109 2.427 0.894 1.00 74.44 179 GLY A C 1
ATOM 1377 O O . GLY A 1 179 ? -46.304 2.516 0.614 1.00 74.44 179 GLY A O 1
ATOM 1378 N N . SER A 1 180 ? -44.263 1.696 0.163 1.00 60.28 180 SER A N 1
ATOM 1379 C CA . SER A 1 180 ? -44.638 0.986 -1.067 1.00 60.28 180 SER A CA 1
ATOM 1380 C C . SER A 1 180 ? -45.539 -0.238 -0.819 1.00 60.28 180 SER A C 1
ATOM 1382 O O . SER A 1 180 ? -46.423 -0.524 -1.626 1.00 60.28 180 SER A O 1
ATOM 1384 N N . SER A 1 181 ? -45.422 -0.917 0.334 1.00 57.16 181 SER A N 1
ATOM 1385 C CA . SER A 1 181 ? -46.293 -2.061 0.675 1.00 57.16 181 SER A CA 1
ATOM 1386 C C . SER A 1 181 ? -47.724 -1.673 1.086 1.00 57.16 181 SER A C 1
ATOM 1388 O O . SER A 1 181 ? -48.597 -2.536 1.160 1.00 57.16 181 SER A O 1
ATOM 1390 N N . SER A 1 182 ? -47.991 -0.380 1.307 1.00 54.91 182 SER A N 1
ATOM 1391 C CA . SER A 1 182 ? -49.293 0.152 1.739 1.00 54.91 182 SER A CA 1
ATOM 1392 C C . SER A 1 182 ? -50.229 0.540 0.575 1.00 54.91 182 SER A C 1
ATOM 1394 O O . SER A 1 182 ? -51.438 0.658 0.770 1.00 54.91 182 SER A O 1
ATOM 1396 N N . SER A 1 183 ? -49.731 0.691 -0.665 1.00 52.56 183 SER A N 1
ATOM 1397 C CA . SER A 1 183 ? -50.565 1.138 -1.806 1.00 52.56 183 SER A CA 1
ATOM 1398 C C . SER A 1 183 ? -51.241 0.008 -2.608 1.00 52.56 183 SER A C 1
ATOM 1400 O O . SER A 1 183 ? -51.996 0.267 -3.544 1.00 52.56 183 SER A O 1
ATOM 1402 N N . GLY A 1 184 ? -51.037 -1.254 -2.218 1.00 50.56 184 GLY A N 1
ATOM 1403 C CA . GLY A 1 184 ? -51.471 -2.434 -2.970 1.00 50.56 184 GLY A CA 1
ATOM 1404 C C . GLY A 1 184 ? -52.699 -3.170 -2.429 1.00 50.56 184 GLY A C 1
ATOM 1405 O O . GLY A 1 184 ? -52.677 -4.393 -2.422 1.00 50.56 184 GLY A O 1
ATOM 1406 N N . SER A 1 185 ? -53.761 -2.504 -1.954 1.00 47.66 185 SER A N 1
ATOM 1407 C CA . SER A 1 185 ? -55.030 -3.215 -1.690 1.00 47.66 185 SER A CA 1
ATOM 1408 C C . SER A 1 185 ? -56.261 -2.307 -1.630 1.00 47.66 185 SER A C 1
ATOM 1410 O O . SER A 1 185 ? -56.728 -1.952 -0.554 1.00 47.66 185 SER A O 1
ATOM 1412 N N . LYS A 1 186 ? -56.825 -1.964 -2.797 1.00 50.81 186 LYS A N 1
ATOM 1413 C CA . LYS A 1 186 ? -58.271 -1.720 -2.978 1.00 50.81 186 LYS A CA 1
ATOM 1414 C C . LYS A 1 186 ? -58.686 -2.117 -4.402 1.00 50.81 186 LYS A C 1
ATOM 1416 O O . LYS A 1 186 ? -58.801 -1.272 -5.281 1.00 50.81 186 LYS A O 1
ATOM 1421 N N . LYS A 1 187 ? -58.939 -3.411 -4.641 1.00 48.97 187 LYS A N 1
ATOM 1422 C CA . LYS A 1 187 ? -59.856 -3.830 -5.718 1.00 48.97 187 LYS A CA 1
ATOM 1423 C C . LYS A 1 187 ? -61.275 -3.718 -5.167 1.00 48.97 187 LYS A C 1
ATOM 1425 O O . LYS A 1 187 ? -61.764 -4.626 -4.507 1.00 48.97 187 LYS A O 1
ATOM 1430 N N . THR A 1 188 ? -61.911 -2.576 -5.399 1.00 46.09 188 THR A N 1
ATOM 1431 C CA . THR A 1 188 ? -63.348 -2.396 -5.189 1.00 46.09 188 THR A CA 1
ATOM 1432 C C . THR A 1 188 ? -64.095 -2.964 -6.390 1.00 46.09 188 THR A C 1
ATOM 1434 O O . THR A 1 188 ? -64.039 -2.411 -7.486 1.00 46.09 188 THR A O 1
ATOM 1437 N N . THR A 1 189 ? -64.802 -4.070 -6.181 1.00 48.78 189 THR A N 1
ATOM 1438 C CA . THR A 1 189 ? -65.946 -4.472 -7.001 1.00 48.78 189 THR A CA 1
ATOM 1439 C C . THR A 1 189 ? -67.047 -3.426 -6.851 1.00 48.78 189 THR A C 1
ATOM 1441 O O . THR A 1 189 ? -67.605 -3.276 -5.767 1.00 48.78 189 THR A O 1
ATOM 1444 N N . ALA A 1 190 ? -67.362 -2.714 -7.929 1.00 40.97 190 ALA A N 1
ATOM 1445 C CA . ALA A 1 190 ? -68.573 -1.913 -8.037 1.00 40.97 190 ALA A CA 1
ATOM 1446 C C . ALA A 1 190 ? -69.166 -2.093 -9.439 1.00 40.97 190 ALA A C 1
ATOM 1448 O O . ALA A 1 190 ? -68.731 -1.491 -10.417 1.00 40.97 190 ALA A O 1
ATOM 1449 N N . THR A 1 191 ? -70.152 -2.981 -9.499 1.00 54.19 191 THR A N 1
ATOM 1450 C CA . THR A 1 191 ? -71.223 -3.028 -10.492 1.00 54.19 191 THR A CA 1
ATOM 1451 C C . THR A 1 191 ? -71.939 -1.680 -10.538 1.00 54.19 191 THR A C 1
ATOM 1453 O O . THR A 1 191 ? -72.516 -1.333 -9.518 1.00 54.19 191 THR A O 1
ATOM 1456 N N . VAL A 1 192 ? -71.982 -0.977 -11.681 1.00 39.44 192 VAL A N 1
ATOM 1457 C CA . VAL A 1 192 ? -73.135 -0.146 -12.094 1.00 39.44 192 VAL A CA 1
ATOM 1458 C C . VAL A 1 192 ? -73.211 -0.072 -13.626 1.00 39.44 192 VAL A C 1
ATOM 1460 O O . VAL A 1 192 ? -72.219 -0.044 -14.348 1.00 39.44 192 VAL A O 1
ATOM 1463 N N . GLN A 1 193 ? -74.462 -0.098 -14.047 1.00 35.53 193 GLN A N 1
ATOM 1464 C CA . GLN A 1 193 ? -75.101 -0.212 -15.340 1.00 35.53 193 GLN A CA 1
ATOM 1465 C C . GLN A 1 193 ? -75.164 1.131 -16.100 1.00 35.53 193 GLN A C 1
ATOM 1467 O O . GLN A 1 193 ? -74.951 2.201 -15.540 1.00 35.53 193 GLN A O 1
ATOM 1472 N N . ALA A 1 194 ? -75.461 1.019 -17.394 1.00 35.75 194 ALA A N 1
ATOM 1473 C CA . ALA A 1 194 ? -75.555 2.036 -18.443 1.00 35.75 194 ALA A CA 1
ATOM 1474 C C . ALA A 1 194 ? -76.276 3.368 -18.121 1.00 35.75 194 ALA A C 1
ATOM 1476 O O . ALA A 1 194 ? -77.256 3.401 -17.381 1.00 35.75 194 ALA A O 1
ATOM 1477 N N . GLY A 1 195 ? -75.877 4.430 -18.838 1.00 31.86 195 GLY A N 1
ATOM 1478 C CA . GLY A 1 195 ? -76.658 5.662 -19.012 1.00 31.86 195 GLY A CA 1
ATOM 1479 C C . GLY A 1 195 ? -75.952 6.705 -19.890 1.00 31.86 195 GLY A C 1
ATOM 1480 O O . GLY A 1 195 ? -74.962 7.293 -19.473 1.00 31.86 195 GLY A O 1
ATOM 1481 N N . ALA A 1 196 ? -76.452 6.897 -21.112 1.00 34.66 196 ALA A N 1
ATOM 1482 C CA . ALA A 1 196 ? -75.975 7.832 -22.136 1.00 34.66 196 ALA A CA 1
ATOM 1483 C C . ALA A 1 196 ? -76.405 9.295 -21.883 1.00 34.66 196 ALA A C 1
ATOM 1485 O O . ALA A 1 196 ? -77.408 9.527 -21.212 1.00 34.66 196 ALA A O 1
ATOM 1486 N N . GLY A 1 197 ? -75.710 10.268 -22.496 1.00 31.91 197 GLY A N 1
ATOM 1487 C CA . GLY A 1 197 ? -76.198 11.653 -22.596 1.00 31.91 197 GLY A CA 1
ATOM 1488 C C . GLY A 1 197 ? -75.167 12.707 -23.030 1.00 31.91 197 GLY A C 1
ATOM 1489 O O . GLY A 1 197 ? -74.492 13.274 -22.184 1.00 31.91 197 GLY A O 1
ATOM 1490 N N . ASP A 1 198 ? -75.081 12.907 -24.348 1.00 32.75 198 ASP A N 1
ATOM 1491 C CA . ASP A 1 198 ? -74.903 14.132 -25.161 1.00 32.75 198 ASP A CA 1
ATOM 1492 C C . ASP A 1 198 ? -74.117 15.394 -24.699 1.00 32.75 198 ASP A C 1
ATOM 1494 O O . ASP A 1 198 ? -74.130 15.828 -23.551 1.00 32.75 198 ASP A O 1
ATOM 1498 N N . ALA A 1 199 ? -73.472 16.027 -25.690 1.00 33.09 199 ALA A N 1
ATOM 1499 C CA . ALA A 1 199 ? -72.662 17.257 -25.644 1.00 33.09 199 ALA A CA 1
ATOM 1500 C C . ALA A 1 199 ? -73.527 18.511 -25.985 1.00 33.09 199 ALA A C 1
ATOM 1502 O O . ALA A 1 199 ? -74.748 18.417 -25.916 1.00 33.09 199 ALA A O 1
ATOM 1503 N N . PRO A 1 200 ? -73.011 19.670 -26.476 1.00 48.09 200 PRO A N 1
ATOM 1504 C CA . PRO A 1 200 ? -71.720 20.370 -26.323 1.00 48.09 200 PRO A CA 1
ATOM 1505 C C . PRO A 1 200 ? -71.894 21.871 -25.927 1.00 48.09 200 PRO A C 1
ATOM 1507 O O . PRO A 1 200 ? -72.994 22.418 -25.947 1.00 48.09 200 PRO A O 1
ATOM 1510 N N . GLY A 1 201 ? -70.806 22.617 -25.652 1.00 33.22 201 GLY A N 1
ATOM 1511 C CA . GLY A 1 201 ? -70.922 24.079 -25.470 1.00 33.22 201 GLY A CA 1
ATOM 1512 C C . GLY A 1 201 ? -69.640 24.884 -25.210 1.00 33.22 201 GLY A C 1
ATOM 1513 O O . GLY A 1 201 ? -69.174 24.998 -24.087 1.00 33.22 201 GLY A O 1
ATOM 1514 N N . SER A 1 202 ? -69.128 25.512 -26.272 1.00 36.56 202 SER A N 1
ATOM 1515 C CA . SER A 1 202 ? -68.025 26.492 -26.371 1.00 36.56 202 SER A CA 1
ATOM 1516 C C . SER A 1 202 ? -67.973 27.644 -25.339 1.00 36.56 202 SER A C 1
ATOM 1518 O O . SER A 1 202 ? -69.013 28.228 -25.044 1.00 36.56 202 SER A O 1
ATOM 1520 N N . LYS A 1 203 ? -66.755 28.146 -25.010 1.00 40.62 203 LYS A N 1
ATOM 1521 C CA . LYS A 1 203 ? -66.307 29.557 -25.248 1.00 40.62 203 LYS A CA 1
ATOM 1522 C C . LYS A 1 203 ? -64.880 29.903 -24.738 1.00 40.62 203 LYS A C 1
ATOM 1524 O O . LYS A 1 203 ? -64.600 29.880 -23.551 1.00 40.62 203 LYS A O 1
ATOM 1529 N N . LYS A 1 204 ? -64.037 30.349 -25.688 1.00 39.81 204 LYS A N 1
ATOM 1530 C CA . LYS A 1 204 ? -63.064 31.482 -25.70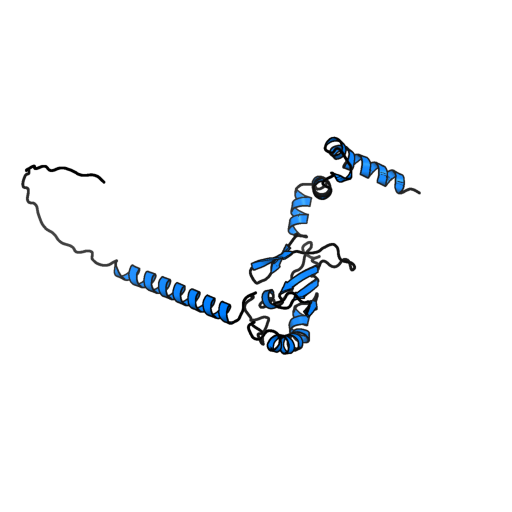0 1.00 39.81 204 LYS A CA 1
ATOM 1531 C C . LYS A 1 204 ? -62.591 32.136 -24.375 1.00 39.81 204 LYS A C 1
ATOM 1533 O O . LYS A 1 204 ? -63.404 32.767 -23.708 1.00 39.81 204 LYS A O 1
ATOM 1538 N N . LYS A 1 205 ? -61.260 32.315 -24.233 1.00 44.16 205 LYS A N 1
ATOM 1539 C CA . LYS A 1 205 ? -60.485 33.605 -24.244 1.00 44.16 205 LYS A CA 1
ATOM 1540 C C . LYS A 1 205 ? -59.024 33.350 -23.789 1.00 44.16 205 LYS A C 1
ATOM 1542 O O . LYS A 1 205 ? -58.817 32.763 -22.745 1.00 44.16 205 LYS A O 1
ATOM 1547 N N . LYS A 1 206 ? -58.013 33.565 -24.646 1.00 41.16 206 LYS A N 1
ATOM 1548 C CA . LYS A 1 206 ? -57.196 34.791 -24.880 1.00 41.16 206 LYS A CA 1
ATOM 1549 C C . LYS A 1 206 ? -56.100 35.073 -23.825 1.00 41.16 206 LYS A C 1
ATOM 1551 O O . LYS A 1 206 ? -56.452 35.483 -22.733 1.00 41.16 206 LYS A O 1
ATOM 1556 N N . ASN A 1 207 ? -54.840 35.068 -24.307 1.00 39.34 207 ASN A N 1
ATOM 1557 C CA . ASN A 1 207 ? -53.687 35.945 -23.974 1.00 39.34 207 ASN A CA 1
ATOM 1558 C C . ASN A 1 207 ? -53.186 35.965 -22.502 1.00 39.34 207 ASN A C 1
ATOM 1560 O O . ASN A 1 207 ? -53.978 35.993 -21.581 1.00 39.34 207 ASN A O 1
ATOM 1564 N N . LYS A 1 208 ? -51.889 36.061 -22.170 1.00 43.88 208 LYS A N 1
ATOM 1565 C CA . LYS A 1 208 ? -50.833 36.917 -22.743 1.00 43.88 208 LYS A CA 1
ATOM 1566 C C . LYS A 1 208 ? -49.447 36.543 -22.165 1.00 43.88 208 LYS A C 1
ATOM 1568 O O . LYS A 1 208 ? -49.345 36.258 -20.981 1.00 43.88 208 LYS A O 1
ATOM 1573 N N . LYS A 1 209 ? -48.415 36.654 -23.013 1.00 48.47 209 LYS A N 1
ATOM 1574 C CA . LYS A 1 209 ? -46.977 36.883 -22.738 1.00 48.47 209 LYS A CA 1
ATOM 1575 C C . LYS A 1 209 ? -46.634 37.502 -21.369 1.00 48.47 209 LYS A C 1
ATOM 1577 O O . LYS A 1 209 ? -47.148 38.583 -21.074 1.00 48.47 209 LYS A O 1
ATOM 1582 N N . LYS A 1 210 ? -45.579 36.999 -20.724 1.00 46.59 210 LYS A N 1
ATOM 1583 C CA . LYS A 1 210 ? -44.213 37.537 -20.865 1.00 46.59 210 LYS A CA 1
ATOM 1584 C C . LYS A 1 210 ? -43.188 36.494 -20.445 1.00 46.59 210 LYS A C 1
ATOM 1586 O O . LYS A 1 210 ? -43.505 35.749 -19.498 1.00 46.59 210 LYS A O 1
#

pLDDT: mean 83.8, std 19.45, range [31.86, 98.5]

Foldseek 3Di:
DPVPVVVVVVCCVLCVVQVVVDPDPVPDPVVVSVLVPDDPVRNVQCCQQPNQFDAFLLRDTWGWDCDDPVRAIATEDAQLSNQQPQFADWGGDVVDTGQHFYQHAHLVRHGDDTDSGVNCCQPPPLVVVLVVNCVVPVQADSDPRSNPDRRDSDGPVVVVVVVVVVVVVVVVVVVVVVVVVPPPDDPDDDDDDDDDDDDDDDDDDDDDDD

Nearest PDB structures (foldseek):
  6eud-assembly1_A  TM=8.907E-01  e=6.159E-14  Escherichia coli
  6heg-assembly1_A  TM=7.650E-01  e=3.946E-08  Escherichia coli K-12
  2c4r-assembly1_L  TM=4.280E-01  e=3.836E+00  Escherichia coli

Solvent-accessible surface area (backbone atoms only — not comparable to full-atom values): 12795 Å² total; per-residue (Å²): 142,73,62,68,65,60,53,48,54,57,47,47,73,68,44,55,80,52,56,83,77,47,95,48,82,88,67,59,60,57,71,58,54,60,52,68,74,41,53,74,67,56,44,55,47,44,55,68,24,60,42,68,48,44,76,41,74,55,73,42,79,33,56,48,41,62,92,41,98,84,64,55,36,29,32,65,44,47,46,47,25,48,19,43,47,61,65,64,64,61,42,41,52,92,98,60,57,43,58,32,35,35,37,28,18,40,99,87,67,45,84,74,51,75,41,62,48,44,52,58,36,60,72,72,48,38,62,58,52,42,62,54,41,48,72,78,42,64,59,40,79,70,67,93,54,47,52,82,29,79,37,38,90,60,37,49,68,56,53,49,52,53,51,52,50,52,51,50,51,51,52,48,54,53,48,52,58,58,58,61,72,68,76,79,79,83,88,74,89,74,93,82,80,90,84,87,84,86,87,88,84,90,83,91,85,83,87,78,90,134

Mean predicted aligned error: 12.14 Å

Radius of gyration: 32.65 Å; Cα contacts (8 Å, |Δi|>4): 199; chains: 1; bounding box: 112×57×60 Å

Secondary structure (DSSP, 8-state):
--HHHHHHHHHHHHHHHHHTT-SSGGG--HHHHHHHTS-HHHHHHHHHHS-SEEE-TTS-EEEEE---TTS--EEEEEGGGGTT-SS--EESSTT-PEEPEEEEE-TTS-EEEEES-HHHIIIIIHHHHHHHHHHH-TTS---S-SSSSPP-SS-HHHHHHHHHHHHHHHHHHHHHHHHHTTSS--------------------------

InterPro domains:
  IPR013689 ATP-dependent RNA helicase HrpB, C-terminal [PF08482] (14-146)

Sequence (210 aa):
GRGGEEEAGVLEEWLEPWLGTVKALADLDIPEMLAGALLPDQRRRLDREFPPSVAAPDGARVPVRYATADGVPAARAKLQQFFGAAVGPAVGPPGGAVPLALELLSPAGRPLATTRDLPFFWAEVYPAVRAEMRGRYPKHPWPEDPVAAAPTRQTNRALLAEKEQLQQQQQLLEWEKKGSSSSGSKKTTATVQAGAGDAPGSKKKKNKKK

Organism: Heterosigma akashiwo (NCBI:txid2829)